Protein AF-A0A8J3G2K0-F1 (afdb_monomer)

Foldseek 3Di:
DDDDDDDDDDDDDDDDDPDPPPPVVVLPPDPCLVLLALLVLLVVLCVPDDDDQPDDLVRLLVSSLVSLVSSLVSSLVSDPDPVSNVLSNVLSVVLNVVLVVPPVLWDFDWDKDQDDPPPQPQPPDPPVVLLVQLVVQCVVCVVVVNVVSNVVSVVSVVVVVVSPDSPQPDPPDDDQDWDQDPVRTTIHTDTDITGNSVVSSVVSSVSSVVSSVVSVVVPPPDPPPDLVVPPLSVVLVVQLVVCVVVVNPPSNVVSCVPRVQVVCVVVQKDWAFDDPVCPVLEDEDADPDDDPPDDQKDFPFTFIAGNVGHTPHRTYMHGHDD

pLDDT: mean 70.5, std 18.11, range [30.59, 95.75]

Sequence (322 aa):
MLYQRPDRFDCSMPLDTCDPQPDILRVTTDPKLPALSLSQHFAREVGDLQLTDRDTPAQAVGAVRRVLDQTAARYARSTTDPALQRAGQWLVEIVKSGTGLIDRASHADIVWDEVAKAPGFKISLRPSLFYVGAGLLGTAGLLQGVGLAVWGAAALAGLHAVSTLNLSRLPFWPKPKTITDGTGRTRRASAVVRLDPAGLISQVTDALKTADHILLRLSAPTPETHWHDDTRLTALLQGLLEAGRADDSHYALELARRELPSLMAGAGLKQVDYSKTSADWFDRLPVPGNSDGKPDMQTAAPAIVTEDGRVIRRGTVWVRRS

Secondary structure (DSSP, 8-state):
---PPP-----------------GGGGGS-TTGGGS-HHHHHHHHHTT----TTS-HHHHHHHHHHHHHHHHHHHHHH---HHHHHHHHHHHHHHHHHHTT-TTSEEEEEEEEE---PPP------HHHHHHHHHHHHHHHHHHT-HHHHHHHHHHHHHHHHHTS-GGG-TTS-----EE-TTS-EEEEEEEEEE-HHHHHHHHHHHHHHHHHHHHHHHSPP----GGG-HHHHHHHHHHHHHHHTT-HHHHHHHHHHHHHHHHHHTTEEEE---SSSGGGEEEEE-SS--TTS-SEEEEE-EEEETTS-EEE-EEEEE---

Mean predicted aligned error: 21.03 Å

Solvent-accessible surface area (backbone atoms only — not comparable to full-atom values): 19234 Å² total; per-residue (Å²): 140,82,87,79,84,82,79,85,84,83,87,82,85,83,91,75,87,79,72,78,72,79,59,74,75,64,77,74,72,52,87,64,55,83,45,58,37,54,34,61,44,34,58,62,50,50,74,76,60,87,78,57,72,83,45,51,64,68,56,51,49,56,49,52,46,52,41,48,53,52,25,36,56,50,44,43,71,59,36,85,52,71,67,60,28,53,51,50,41,51,46,47,50,50,51,51,60,51,54,75,69,52,72,74,38,44,48,77,43,77,45,75,44,78,54,73,80,71,77,74,89,70,81,81,68,63,67,64,59,47,54,51,51,23,50,52,35,32,52,53,14,64,76,69,72,39,67,68,35,39,51,50,17,52,50,46,51,48,49,53,59,55,70,71,48,69,67,91,73,46,92,84,56,89,73,82,77,60,50,69,46,100,86,76,48,46,29,32,74,43,78,44,76,37,41,40,66,66,61,44,52,49,54,52,43,52,52,29,47,53,45,28,55,51,48,53,60,70,66,46,78,73,80,77,82,50,75,81,73,36,66,66,57,48,49,50,54,50,51,42,53,51,20,63,74,69,70,34,66,65,59,35,52,52,50,48,67,65,49,49,62,57,54,35,46,75,70,48,32,43,82,41,70,83,42,90,88,46,46,89,44,41,48,82,39,72,56,90,68,95,63,85,91,62,73,66,63,43,75,74,39,59,19,36,25,37,79,92,67,50,76,78,40,70,12,34,29,29,32,62,84,126

Radius of gyration: 43.19 Å; Cα contacts (8 Å, |Δi|>4): 318; chains: 1; bounding box: 79×103×108 Å

Structure (mmCIF, N/CA/C/O backbone):
data_AF-A0A8J3G2K0-F1
#
_entry.id   AF-A0A8J3G2K0-F1
#
loop_
_atom_site.group_PDB
_atom_site.id
_atom_site.type_symbol
_atom_site.label_atom_id
_atom_site.label_alt_id
_atom_site.label_comp_id
_atom_site.label_asym_id
_atom_site.label_entity_id
_atom_site.label_seq_id
_atom_site.pdbx_PDB_ins_code
_atom_site.Cartn_x
_atom_site.Cartn_y
_atom_site.Cartn_z
_atom_site.occupancy
_atom_site.B_iso_or_equiv
_atom_site.auth_seq_id
_atom_site.auth_comp_id
_atom_site.auth_asym_id
_atom_site.auth_atom_id
_atom_site.pdbx_PDB_model_num
ATOM 1 N N . MET A 1 1 ? 3.062 -52.440 -16.685 1.00 38.75 1 MET A N 1
ATOM 2 C CA . MET A 1 1 ? 3.495 -51.924 -15.370 1.00 38.75 1 MET A CA 1
ATOM 3 C C . MET A 1 1 ? 2.522 -50.831 -14.967 1.00 38.75 1 MET A C 1
ATOM 5 O O . MET A 1 1 ? 2.516 -49.775 -15.582 1.00 38.75 1 MET A O 1
ATOM 9 N N . LEU A 1 2 ? 1.618 -51.165 -14.048 1.00 34.16 2 LEU A N 1
ATOM 10 C CA . LEU A 1 2 ? 0.553 -50.310 -13.524 1.00 34.16 2 LEU A CA 1
ATOM 11 C C . LEU A 1 2 ? 1.062 -49.675 -12.227 1.00 34.16 2 LEU A C 1
ATOM 13 O O . LEU A 1 2 ? 1.491 -50.400 -11.334 1.00 34.16 2 LEU A O 1
ATOM 17 N N . TYR A 1 3 ? 1.048 -48.347 -12.138 1.00 30.59 3 TYR A N 1
ATOM 18 C CA . TYR A 1 3 ? 1.451 -47.627 -10.932 1.00 30.59 3 TYR A CA 1
ATOM 19 C C . TYR A 1 3 ? 0.243 -47.519 -9.988 1.00 30.59 3 TYR A C 1
ATOM 21 O O . TYR A 1 3 ? -0.736 -46.836 -10.291 1.00 30.59 3 TYR A O 1
ATOM 29 N N . GLN A 1 4 ? 0.292 -48.271 -8.887 1.00 34.38 4 GLN A N 1
ATOM 30 C CA . GLN A 1 4 ? -0.701 -48.293 -7.810 1.00 34.38 4 GLN A CA 1
ATOM 31 C C . GLN A 1 4 ? -0.644 -47.002 -6.977 1.00 34.38 4 GLN A C 1
ATOM 33 O O . GLN A 1 4 ? 0.432 -46.531 -6.614 1.00 34.38 4 GLN A O 1
ATOM 38 N N . ARG A 1 5 ? -1.823 -46.456 -6.646 1.00 38.00 5 ARG A N 1
ATOM 39 C CA . ARG A 1 5 ? -2.017 -45.475 -5.563 1.00 38.00 5 ARG A CA 1
ATOM 40 C C . ARG A 1 5 ? -1.787 -46.145 -4.203 1.00 38.00 5 ARG A C 1
ATOM 42 O O . ARG A 1 5 ? -2.331 -47.233 -4.023 1.00 38.00 5 ARG A O 1
ATOM 49 N N . PRO A 1 6 ? -1.162 -45.467 -3.228 1.00 41.88 6 PRO A N 1
ATOM 50 C CA . PRO A 1 6 ? -1.363 -45.775 -1.822 1.00 41.88 6 PRO A CA 1
ATOM 51 C C . PRO A 1 6 ? -2.437 -44.851 -1.209 1.00 41.88 6 PRO A C 1
ATOM 53 O O . PRO A 1 6 ? -2.344 -43.626 -1.287 1.00 41.88 6 PRO A O 1
ATOM 56 N N . ASP A 1 7 ? -3.509 -45.486 -0.727 1.00 35.47 7 ASP A N 1
ATOM 57 C CA . ASP A 1 7 ? -4.157 -45.353 0.594 1.00 35.47 7 ASP A CA 1
ATOM 58 C C . ASP A 1 7 ? -4.314 -43.934 1.181 1.00 35.47 7 ASP A C 1
ATOM 60 O O . ASP A 1 7 ? -3.351 -43.268 1.542 1.00 35.47 7 ASP A O 1
ATOM 64 N N . ARG A 1 8 ? -5.519 -43.339 1.192 1.00 36.69 8 ARG A N 1
ATOM 65 C CA . ARG A 1 8 ? -6.578 -43.498 2.222 1.00 36.69 8 ARG A CA 1
ATOM 66 C C . ARG A 1 8 ? -6.026 -43.547 3.655 1.00 36.69 8 ARG A C 1
ATOM 68 O O . ARG A 1 8 ? -5.772 -44.615 4.194 1.00 36.69 8 ARG A O 1
ATOM 75 N N . PHE A 1 9 ? -5.926 -42.373 4.276 1.00 35.69 9 PHE A N 1
ATOM 76 C CA . PHE A 1 9 ? -5.902 -42.246 5.730 1.00 35.69 9 PHE A CA 1
ATOM 77 C C . PHE A 1 9 ? -7.330 -42.405 6.270 1.00 35.69 9 PHE A C 1
ATOM 79 O O . PHE A 1 9 ? -8.223 -41.635 5.914 1.00 35.69 9 PHE A O 1
ATOM 86 N N . ASP A 1 10 ? -7.522 -43.433 7.094 1.00 34.47 10 ASP A N 1
ATOM 87 C CA . ASP A 1 10 ? -8.690 -43.634 7.950 1.00 34.47 10 ASP A CA 1
ATOM 88 C C . ASP A 1 10 ? -8.676 -42.603 9.089 1.00 34.47 10 ASP A C 1
ATOM 90 O O . ASP A 1 10 ? -7.710 -42.516 9.848 1.00 34.47 10 ASP A O 1
ATOM 94 N N . CYS A 1 11 ? -9.763 -41.844 9.238 1.00 31.86 11 CYS A N 1
ATOM 95 C CA . CYS A 1 11 ? -10.031 -41.032 10.424 1.00 31.86 11 CYS A CA 1
ATOM 96 C C . CYS A 1 11 ? -11.110 -41.724 11.261 1.00 31.86 11 CYS A C 1
ATOM 98 O O . CYS A 1 11 ? -12.296 -41.654 10.939 1.00 31.86 11 CYS A O 1
ATOM 100 N N . SER A 1 12 ? -10.706 -42.372 12.353 1.00 33.47 12 SER A N 1
ATOM 101 C CA . SER A 1 12 ? -11.607 -42.989 13.328 1.00 33.47 12 SER A CA 1
ATOM 102 C C . SER A 1 12 ? -11.484 -42.324 14.711 1.00 33.47 12 SER A C 1
ATOM 104 O O . SER A 1 12 ? -10.608 -42.697 15.481 1.00 33.47 12 SER A O 1
ATOM 106 N N . MET A 1 13 ? -12.441 -41.423 15.007 1.00 36.56 13 MET A N 1
ATOM 107 C CA . MET A 1 13 ? -12.958 -40.989 16.334 1.00 36.56 13 MET A CA 1
ATOM 108 C C . MET A 1 13 ? -12.050 -40.168 17.299 1.00 36.56 13 MET A C 1
ATOM 110 O O . MET A 1 13 ? -10.835 -40.196 17.169 1.00 36.56 13 MET A O 1
ATOM 114 N N . PRO A 1 14 ? -12.625 -39.389 18.253 1.00 50.38 14 PRO A N 1
ATOM 115 C CA . PRO A 1 14 ? -13.179 -38.046 18.028 1.00 50.38 14 PRO A CA 1
ATOM 116 C C . PRO A 1 14 ? -12.546 -36.989 18.971 1.00 50.38 14 PRO A C 1
ATOM 118 O O . PRO A 1 14 ? -11.886 -37.338 19.940 1.00 50.38 14 PRO A O 1
ATOM 121 N N . LEU A 1 15 ? -12.831 -35.703 18.736 1.00 40.47 15 LEU A N 1
ATOM 122 C CA . LEU A 1 15 ? -12.354 -34.547 19.521 1.00 40.47 15 LEU A CA 1
ATOM 123 C C . LEU A 1 15 ? -10.869 -34.222 19.324 1.00 40.47 15 LEU A C 1
ATOM 125 O O . LEU A 1 15 ? -10.066 -34.362 20.230 1.00 40.47 15 LEU A O 1
ATOM 129 N N . ASP A 1 16 ? -10.538 -33.716 18.143 1.00 33.62 16 ASP A N 1
ATOM 130 C CA . ASP A 1 16 ? -9.725 -32.508 18.060 1.00 33.62 16 ASP A CA 1
ATOM 131 C C . ASP A 1 16 ? -10.026 -31.817 16.732 1.00 33.62 16 ASP A C 1
ATOM 133 O O . ASP A 1 16 ? -10.129 -32.431 15.668 1.00 33.62 16 ASP A O 1
ATOM 137 N N . THR A 1 17 ? -10.287 -30.525 16.845 1.00 38.03 17 THR A N 1
ATOM 138 C CA . THR A 1 17 ? -10.618 -29.578 15.788 1.00 38.03 17 THR A CA 1
ATOM 139 C C . THR A 1 17 ? -9.628 -29.671 14.629 1.00 38.03 17 THR A C 1
ATOM 141 O O . THR A 1 17 ? -8.514 -29.155 14.702 1.00 38.03 17 THR A O 1
ATOM 144 N N . CYS A 1 18 ? -10.054 -30.289 13.524 1.00 32.44 18 CYS A N 1
ATOM 145 C CA . CYS A 1 18 ? -9.500 -29.990 12.212 1.00 32.44 18 CYS A CA 1
ATOM 146 C C . CYS A 1 18 ? -9.851 -28.536 11.893 1.00 32.44 18 CYS A C 1
ATOM 148 O O . CYS A 1 18 ? -10.952 -28.237 11.432 1.00 32.44 18 CYS A O 1
ATOM 150 N N . ASP A 1 19 ? -8.919 -27.643 12.194 1.00 37.69 19 ASP A N 1
ATOM 151 C CA . ASP A 1 19 ? -8.928 -26.267 11.723 1.00 37.69 19 ASP A CA 1
ATOM 152 C C . ASP A 1 19 ? -9.099 -26.288 10.192 1.00 37.69 19 ASP A C 1
ATOM 154 O O . ASP A 1 19 ? -8.324 -26.969 9.503 1.00 37.69 19 ASP A O 1
ATOM 158 N N . PRO A 1 20 ? -10.113 -25.623 9.612 1.00 39.53 20 PRO A N 1
ATOM 159 C CA . PRO A 1 20 ? -10.213 -25.543 8.171 1.00 39.53 20 PRO A CA 1
ATOM 160 C C . PRO A 1 20 ? -9.090 -24.625 7.695 1.00 39.53 20 PRO A C 1
ATOM 162 O O . PRO A 1 20 ? -9.188 -23.402 7.769 1.00 39.53 20 PRO A O 1
ATOM 165 N N . GLN A 1 21 ? -8.019 -25.220 7.168 1.00 37.41 21 GLN A N 1
ATOM 166 C CA . GLN A 1 21 ? -7.120 -24.512 6.265 1.00 37.41 21 GLN A CA 1
ATOM 167 C C . GLN A 1 21 ? -8.015 -23.803 5.233 1.00 37.41 21 GLN A C 1
ATOM 169 O O . GLN A 1 21 ? -8.809 -24.489 4.579 1.00 37.41 21 GLN A O 1
ATOM 174 N N . PRO A 1 22 ? -7.975 -22.462 5.108 1.00 39.50 22 PRO A N 1
ATOM 175 C CA . PRO A 1 22 ? -8.805 -21.782 4.134 1.00 39.50 22 PRO A CA 1
ATOM 176 C C . PRO A 1 22 ? -8.385 -22.290 2.761 1.00 39.50 22 PRO A C 1
ATOM 178 O O . PRO A 1 22 ? -7.264 -22.076 2.303 1.00 39.50 22 PRO A O 1
ATOM 181 N N . ASP A 1 23 ? -9.294 -23.043 2.159 1.00 38.72 23 ASP A N 1
ATOM 182 C CA . ASP A 1 23 ? -9.137 -23.719 0.888 1.00 38.72 23 ASP A CA 1
ATOM 183 C C . ASP A 1 23 ? -8.915 -22.646 -0.193 1.00 38.72 23 ASP A C 1
ATOM 185 O O . ASP A 1 23 ? -9.860 -22.021 -0.682 1.00 38.72 23 ASP A O 1
ATOM 189 N N . ILE A 1 24 ? -7.647 -22.372 -0.527 1.00 42.69 24 ILE A N 1
ATOM 190 C CA . ILE A 1 24 ? -7.214 -21.323 -1.477 1.00 42.69 24 ILE A CA 1
ATOM 191 C C . ILE A 1 24 ? -7.901 -21.502 -2.846 1.00 42.69 24 ILE A C 1
ATOM 193 O O . ILE A 1 24 ? -8.060 -20.549 -3.607 1.00 42.69 24 ILE A O 1
ATOM 197 N N . LEU A 1 25 ? -8.386 -22.710 -3.142 1.00 39.88 25 LEU A N 1
ATOM 198 C CA . LEU A 1 25 ? -9.114 -23.034 -4.363 1.00 39.88 25 LEU A CA 1
ATOM 199 C C . LEU A 1 25 ? -10.552 -22.487 -4.394 1.00 39.88 25 LEU A C 1
ATOM 201 O O . LEU A 1 25 ? -11.062 -22.229 -5.482 1.00 39.88 25 LEU A O 1
ATOM 205 N N . ARG A 1 26 ? -11.200 -22.224 -3.249 1.00 37.31 26 ARG A N 1
ATOM 206 C CA . ARG A 1 26 ? -12.555 -21.628 -3.212 1.00 37.31 26 ARG A CA 1
ATOM 207 C C . ARG A 1 26 ? -12.575 -20.108 -3.389 1.00 37.31 26 ARG A C 1
ATOM 209 O O . ARG A 1 26 ? -13.621 -19.551 -3.710 1.00 37.31 26 ARG A O 1
ATOM 216 N N . VAL A 1 27 ? -11.417 -19.452 -3.313 1.00 43.00 27 VAL A N 1
ATOM 217 C CA . VAL A 1 27 ? -11.230 -18.026 -3.646 1.00 43.00 27 VAL A CA 1
ATOM 218 C C . VAL A 1 27 ? -11.083 -17.824 -5.163 1.00 43.00 27 VAL A C 1
ATOM 220 O O . VAL A 1 27 ? -10.535 -16.830 -5.603 1.00 43.00 27 VAL A O 1
ATOM 223 N N . THR A 1 28 ? -11.530 -18.761 -6.005 1.00 39.28 28 THR A N 1
ATOM 224 C CA . THR A 1 28 ? -11.517 -18.595 -7.475 1.00 39.28 28 THR A CA 1
ATOM 225 C C . THR A 1 28 ? -12.913 -18.502 -8.095 1.00 39.28 28 THR A C 1
ATOM 227 O O . THR A 1 28 ? -13.034 -18.183 -9.275 1.00 39.28 28 THR A O 1
ATOM 230 N N . THR A 1 29 ? -13.975 -18.713 -7.308 1.00 41.94 29 THR A N 1
ATOM 231 C CA . THR A 1 29 ? -15.367 -18.750 -7.794 1.00 41.94 29 THR A CA 1
ATOM 232 C C . THR A 1 29 ? -16.251 -17.602 -7.304 1.00 41.94 29 THR A C 1
ATOM 234 O O . THR A 1 29 ? -17.421 -17.555 -7.674 1.00 41.94 29 THR A O 1
ATOM 237 N N . ASP A 1 30 ? -15.735 -16.669 -6.497 1.00 44.53 30 ASP A N 1
ATOM 238 C CA . ASP A 1 30 ? -16.479 -15.448 -6.160 1.00 44.53 30 ASP A CA 1
ATOM 239 C C . ASP A 1 30 ? -16.539 -14.517 -7.395 1.00 44.53 30 ASP A C 1
ATOM 241 O O . ASP A 1 30 ? -15.496 -14.070 -7.887 1.00 44.53 30 ASP A O 1
ATOM 245 N N . PRO A 1 31 ? -17.732 -14.184 -7.923 1.00 45.25 31 PRO A N 1
ATOM 246 C CA . PRO A 1 31 ? -17.882 -13.275 -9.062 1.00 45.25 31 PRO A CA 1
ATOM 247 C C . PRO A 1 31 ? -17.297 -11.868 -8.827 1.00 45.25 31 PRO A C 1
ATOM 249 O O . PRO A 1 31 ? -17.163 -11.107 -9.786 1.00 45.25 31 PRO A O 1
ATOM 252 N N . LYS A 1 32 ? -16.913 -11.514 -7.591 1.00 49.91 32 LYS A N 1
ATOM 253 C CA . LYS A 1 32 ? -16.218 -10.257 -7.255 1.00 49.91 32 LYS A CA 1
ATOM 254 C C . LYS A 1 32 ? -14.701 -10.285 -7.485 1.00 49.91 32 LYS A C 1
ATOM 256 O O . LYS A 1 32 ? -14.096 -9.227 -7.627 1.00 49.91 32 LYS A O 1
ATOM 261 N N . LEU A 1 33 ? -14.076 -11.459 -7.575 1.00 47.66 33 LEU A N 1
ATOM 262 C CA . LEU A 1 33 ? -12.628 -11.607 -7.794 1.00 47.66 33 LEU A CA 1
ATOM 263 C C . LEU A 1 33 ? -12.101 -11.007 -9.108 1.00 47.66 33 LEU A C 1
ATOM 265 O O . LEU A 1 33 ? -11.073 -10.330 -9.063 1.00 47.66 33 LEU A O 1
ATOM 269 N N . PRO A 1 34 ? -12.759 -11.174 -10.275 1.00 49.94 34 PRO A N 1
ATOM 270 C CA . PRO A 1 34 ? -12.294 -10.533 -11.506 1.00 49.94 34 PRO A CA 1
ATOM 271 C C . PRO A 1 34 ? -12.401 -8.999 -11.475 1.00 49.94 34 PRO A C 1
ATOM 273 O O . PRO A 1 34 ? -11.781 -8.339 -12.304 1.00 49.94 34 PRO A O 1
ATOM 276 N N . ALA A 1 35 ? -13.147 -8.412 -10.527 1.00 55.03 35 ALA A N 1
ATOM 277 C CA . ALA A 1 35 ? -13.191 -6.961 -10.334 1.00 55.03 35 ALA A CA 1
ATOM 278 C C . ALA A 1 35 ? -11.984 -6.418 -9.541 1.00 55.03 35 ALA A C 1
ATOM 280 O O . ALA A 1 35 ? -11.754 -5.211 -9.552 1.00 55.03 35 ALA A O 1
ATOM 281 N N . LEU A 1 36 ? -11.211 -7.295 -8.887 1.00 65.44 36 LEU A N 1
ATOM 282 C CA . LEU A 1 36 ? -10.152 -6.935 -7.937 1.00 65.44 36 LEU A CA 1
ATOM 283 C C . LEU A 1 36 ? -8.725 -7.120 -8.481 1.00 65.44 36 LEU A C 1
ATOM 285 O O . LEU A 1 36 ? -7.769 -6.902 -7.742 1.00 65.44 36 LEU A O 1
ATOM 289 N N . SER A 1 37 ? -8.550 -7.510 -9.748 1.00 84.69 37 SER A N 1
ATOM 290 C CA . SER A 1 37 ? -7.221 -7.804 -10.300 1.00 84.69 37 SER A CA 1
ATOM 291 C C . SER A 1 37 ? -6.654 -6.655 -11.139 1.00 84.69 37 SER A C 1
ATOM 293 O O . SER A 1 37 ? -7.057 -6.419 -12.283 1.00 84.69 37 SER A O 1
ATOM 295 N N . LEU A 1 38 ? -5.646 -5.976 -10.593 1.00 88.94 38 LEU A N 1
ATOM 296 C CA . LEU A 1 38 ? -4.804 -5.014 -11.298 1.00 88.94 38 LEU A CA 1
ATOM 297 C C . LEU A 1 38 ? -4.039 -5.674 -12.446 1.00 88.94 38 LEU A C 1
ATOM 299 O O . LEU A 1 38 ? -3.939 -5.083 -13.520 1.00 88.94 38 LEU A O 1
ATOM 303 N N . SER A 1 39 ? -3.528 -6.897 -12.258 1.00 90.31 39 SER A N 1
ATOM 304 C CA . SER A 1 39 ? -2.764 -7.588 -13.306 1.00 90.31 39 SER A CA 1
ATOM 305 C C . SER A 1 39 ? -3.620 -7.928 -14.532 1.00 90.31 39 SER A C 1
ATOM 307 O O . SER A 1 39 ? -3.158 -7.774 -15.663 1.00 90.31 39 SER A O 1
ATOM 309 N N . GLN A 1 40 ? -4.891 -8.297 -14.340 1.00 89.12 40 GLN A N 1
ATOM 310 C CA . GLN A 1 40 ? -5.833 -8.501 -15.445 1.00 89.12 40 GLN A CA 1
ATOM 311 C C . GLN A 1 40 ? -6.192 -7.191 -16.151 1.00 89.12 40 GLN A C 1
ATOM 313 O O . GLN A 1 40 ? -6.275 -7.162 -17.380 1.00 89.12 40 GLN A O 1
ATOM 318 N N . HIS A 1 41 ? -6.399 -6.103 -15.402 1.00 89.19 41 HIS A N 1
ATOM 319 C CA . HIS A 1 41 ? -6.632 -4.790 -16.003 1.00 89.19 41 HIS A CA 1
ATOM 320 C C . HIS A 1 41 ? -5.424 -4.320 -16.817 1.00 89.19 41 HIS A C 1
ATOM 322 O O . HIS A 1 41 ? -5.612 -3.857 -17.940 1.00 89.19 41 HIS A O 1
ATOM 328 N N . PHE A 1 42 ? -4.210 -4.523 -16.305 1.00 91.25 42 PHE A N 1
ATOM 329 C CA . PHE A 1 42 ? -2.972 -4.212 -17.012 1.00 91.25 42 PHE A CA 1
ATOM 330 C C . PHE A 1 42 ? -2.808 -5.057 -18.271 1.00 91.25 42 PHE A C 1
ATOM 332 O O . PHE A 1 42 ? -2.566 -4.503 -19.335 1.00 91.25 42 PHE A O 1
ATOM 339 N N . ALA A 1 43 ? -3.031 -6.373 -18.199 1.00 88.62 43 ALA A N 1
ATOM 340 C CA . ALA A 1 43 ? -2.936 -7.260 -19.359 1.00 88.62 43 ALA A CA 1
ATOM 341 C C . ALA A 1 43 ? -3.862 -6.837 -20.514 1.00 88.62 43 ALA A C 1
ATOM 343 O O . ALA A 1 43 ? -3.501 -6.991 -21.679 1.00 88.62 43 ALA A O 1
ATOM 344 N N . ARG A 1 44 ? -5.036 -6.266 -20.203 1.00 86.88 44 ARG A N 1
ATOM 345 C CA . ARG A 1 44 ? -5.947 -5.713 -21.218 1.00 86.88 44 ARG A CA 1
ATOM 346 C C . ARG A 1 44 ? -5.406 -4.438 -21.864 1.00 86.88 44 ARG A C 1
ATOM 348 O O . ARG A 1 44 ? -5.554 -4.289 -23.067 1.00 86.88 44 ARG A O 1
ATOM 355 N N . GLU A 1 45 ? -4.790 -3.547 -21.090 1.00 86.62 45 GLU A N 1
ATOM 356 C CA . GLU A 1 45 ? -4.232 -2.284 -21.608 1.00 86.62 45 GLU A CA 1
ATOM 357 C C . GLU A 1 45 ? -2.880 -2.487 -22.320 1.00 86.62 45 GLU A C 1
ATOM 359 O O . GLU A 1 45 ? -2.529 -1.740 -23.228 1.00 86.62 45 GLU A O 1
ATOM 364 N N . VAL A 1 46 ? -2.117 -3.517 -21.942 1.00 86.00 46 VAL A N 1
ATOM 365 C CA . VAL A 1 46 ? -0.844 -3.875 -22.591 1.00 86.00 46 VAL A CA 1
ATOM 366 C C . VAL A 1 46 ? -1.049 -4.350 -24.028 1.00 86.00 46 VAL A C 1
ATOM 368 O O . VAL A 1 46 ? -0.149 -4.180 -24.843 1.00 86.00 46 VAL A O 1
ATOM 371 N N . GLY A 1 47 ? -2.218 -4.904 -24.366 1.00 77.62 47 GLY A N 1
ATOM 372 C CA . GLY A 1 47 ? -2.528 -5.330 -25.736 1.00 77.62 47 GLY A CA 1
ATOM 373 C C . GLY A 1 47 ? -2.404 -4.204 -26.772 1.00 77.62 47 GLY A C 1
ATOM 374 O O . GLY A 1 47 ? -2.051 -4.470 -27.918 1.00 77.62 47 GLY A O 1
ATOM 375 N N . ASP A 1 48 ? -2.605 -2.954 -26.347 1.00 76.12 48 ASP A N 1
ATOM 376 C CA . ASP A 1 48 ? -2.506 -1.763 -27.198 1.00 76.12 48 ASP A CA 1
ATOM 377 C C . ASP A 1 48 ? -1.097 -1.134 -27.191 1.00 76.12 48 ASP A C 1
ATOM 379 O O . ASP A 1 48 ? -0.821 -0.164 -27.905 1.00 76.12 48 ASP A O 1
ATOM 383 N N . LEU A 1 49 ? -0.177 -1.674 -26.386 1.00 83.00 49 LEU A N 1
ATOM 384 C CA . LEU A 1 49 ? 1.168 -1.145 -26.211 1.00 83.00 49 LEU A CA 1
ATOM 385 C C . LEU A 1 49 ? 2.094 -1.633 -27.335 1.00 83.00 49 LEU A C 1
ATOM 387 O O . LEU A 1 49 ? 2.587 -2.758 -27.325 1.00 83.00 49 LEU A O 1
ATOM 391 N N . GLN A 1 50 ? 2.388 -0.753 -28.290 1.00 79.50 50 GLN A N 1
ATOM 392 C CA . GLN A 1 50 ? 3.374 -1.017 -29.340 1.00 79.50 50 GLN A CA 1
ATOM 393 C C . GLN A 1 50 ? 4.765 -0.577 -28.875 1.00 79.50 50 GLN A C 1
ATOM 395 O O . GLN A 1 50 ? 5.142 0.580 -29.047 1.00 79.50 50 GLN A O 1
ATOM 400 N N . LEU A 1 51 ? 5.511 -1.498 -28.263 1.00 80.19 51 LEU A N 1
ATOM 401 C CA . LEU A 1 51 ? 6.942 -1.327 -28.003 1.00 80.19 51 LEU A CA 1
ATOM 402 C C . LEU A 1 51 ? 7.757 -2.139 -29.001 1.00 80.19 51 LEU A C 1
ATOM 404 O O . LEU A 1 51 ? 7.422 -3.278 -29.324 1.00 80.19 51 LEU A O 1
ATOM 408 N N . THR A 1 52 ? 8.847 -1.548 -29.463 1.00 76.00 52 THR A N 1
ATOM 409 C CA . THR A 1 52 ? 9.796 -2.158 -30.390 1.00 76.00 52 THR A CA 1
ATOM 410 C C . THR A 1 52 ? 11.201 -2.129 -29.800 1.00 76.00 52 THR A C 1
ATOM 412 O O . THR A 1 52 ? 11.536 -1.253 -29.006 1.00 76.00 52 THR A O 1
ATOM 415 N N . ASP A 1 53 ? 12.079 -3.021 -30.257 1.00 69.81 53 ASP A N 1
ATOM 416 C CA . ASP A 1 53 ? 13.488 -3.073 -29.817 1.00 69.81 53 ASP A CA 1
ATOM 417 C C . ASP A 1 53 ? 14.302 -1.820 -30.207 1.00 69.81 53 ASP A C 1
ATOM 419 O O . ASP A 1 53 ? 15.473 -1.682 -29.850 1.00 69.81 53 ASP A O 1
ATOM 423 N N . ARG A 1 54 ? 13.698 -0.914 -30.987 1.00 73.75 54 ARG A N 1
ATOM 424 C CA . ARG A 1 54 ? 14.273 0.373 -31.399 1.00 73.75 54 ARG A CA 1
ATOM 425 C C . ARG A 1 54 ? 13.915 1.513 -30.451 1.00 73.75 54 ARG A C 1
ATOM 427 O O . ARG A 1 54 ? 14.525 2.577 -30.555 1.00 73.75 54 ARG A O 1
ATOM 434 N N . ASP A 1 55 ? 12.940 1.313 -29.569 1.00 76.81 55 ASP A N 1
ATOM 435 C CA . ASP A 1 55 ? 12.561 2.316 -28.587 1.00 76.81 55 ASP A CA 1
ATOM 436 C C . ASP A 1 55 ? 13.657 2.466 -27.535 1.00 76.81 55 ASP A C 1
ATOM 438 O O . ASP A 1 55 ? 14.291 1.505 -27.093 1.00 76.81 55 ASP A O 1
ATOM 442 N N . THR A 1 56 ? 13.890 3.704 -27.113 1.00 77.44 56 THR A N 1
ATOM 443 C CA . THR A 1 56 ? 14.810 3.949 -26.004 1.00 77.44 56 THR A CA 1
ATOM 444 C C . THR A 1 56 ? 14.204 3.423 -24.697 1.00 77.44 56 THR A C 1
ATOM 446 O O . THR A 1 56 ? 12.982 3.479 -24.516 1.00 77.44 56 THR A O 1
ATOM 449 N N . PRO A 1 57 ? 15.024 2.999 -23.719 1.00 75.50 57 PRO A N 1
ATOM 450 C CA . PRO A 1 57 ? 14.525 2.580 -22.408 1.00 75.50 57 PRO A CA 1
ATOM 451 C C . PRO A 1 57 ? 13.615 3.616 -21.735 1.00 75.50 57 PRO A C 1
ATOM 453 O O . PRO A 1 57 ? 12.590 3.266 -21.155 1.00 75.50 57 PRO A O 1
ATOM 456 N N . ALA A 1 58 ? 13.923 4.908 -21.885 1.00 78.19 58 ALA A N 1
ATOM 457 C CA . ALA A 1 58 ? 13.094 5.989 -21.358 1.00 78.19 58 ALA A CA 1
ATOM 458 C C . ALA A 1 58 ? 11.704 6.057 -22.020 1.00 78.19 58 ALA A C 1
ATOM 460 O O . ALA A 1 58 ? 10.705 6.283 -21.333 1.00 78.19 58 ALA A O 1
ATOM 461 N N . GLN A 1 59 ? 11.619 5.836 -23.338 1.00 83.88 59 GLN A N 1
ATOM 462 C CA . GLN A 1 59 ? 10.343 5.779 -24.058 1.00 83.88 59 GLN A CA 1
ATOM 463 C C . GLN A 1 59 ? 9.517 4.570 -23.621 1.00 83.88 59 GLN A C 1
ATOM 465 O O . GLN A 1 59 ? 8.323 4.724 -23.360 1.00 83.88 59 GLN A O 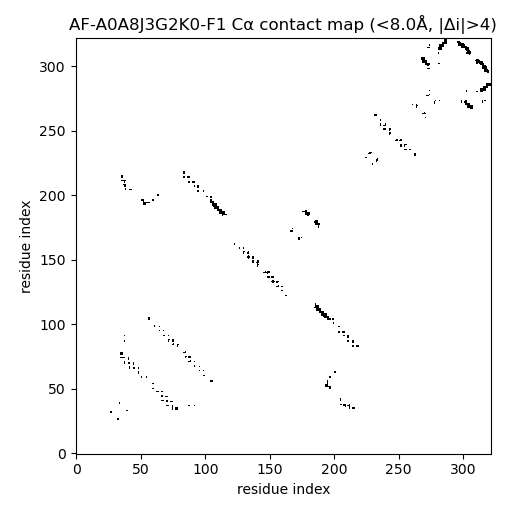1
ATOM 470 N N . ALA A 1 60 ? 10.153 3.407 -23.468 1.00 83.31 60 ALA A N 1
ATOM 471 C CA . ALA A 1 60 ? 9.486 2.185 -23.040 1.00 83.31 60 ALA A CA 1
ATOM 472 C C . ALA A 1 60 ? 8.926 2.291 -21.621 1.00 83.31 60 ALA A C 1
ATOM 474 O O . ALA A 1 60 ? 7.735 2.063 -21.406 1.00 83.31 60 ALA A O 1
ATOM 475 N N . VAL A 1 61 ? 9.740 2.750 -20.666 1.00 83.38 61 VAL A N 1
ATOM 476 C CA . VAL A 1 61 ? 9.287 3.016 -19.292 1.00 83.38 61 VAL A CA 1
ATOM 477 C C . VAL A 1 61 ? 8.181 4.072 -19.288 1.00 83.38 61 VAL A C 1
ATOM 479 O O . VAL A 1 61 ? 7.157 3.894 -18.632 1.00 83.38 61 VAL A O 1
ATOM 482 N N . GLY A 1 62 ? 8.329 5.155 -20.056 1.00 85.12 62 GLY A N 1
ATOM 483 C CA . GLY A 1 62 ? 7.305 6.194 -20.168 1.00 85.12 62 GLY A CA 1
ATOM 484 C C . GLY A 1 62 ? 5.980 5.700 -20.762 1.00 85.12 62 GLY A C 1
ATOM 485 O O . GLY A 1 62 ? 4.922 6.223 -20.410 1.00 85.12 62 GLY A O 1
ATOM 486 N N . ALA A 1 63 ? 6.011 4.710 -21.656 1.00 88.19 63 ALA A N 1
ATOM 487 C CA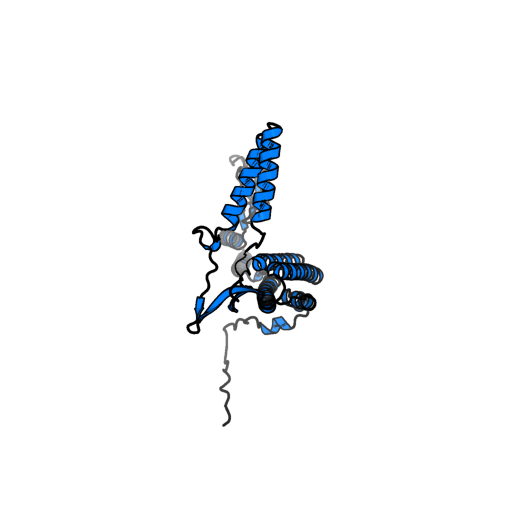 . ALA A 1 63 ? 4.817 4.086 -22.216 1.00 88.19 63 ALA A CA 1
ATOM 488 C C . ALA A 1 63 ? 4.158 3.136 -21.203 1.00 88.19 63 ALA A C 1
ATOM 490 O O . ALA A 1 63 ? 2.964 3.261 -20.942 1.00 88.19 63 ALA A O 1
ATOM 491 N N . VAL A 1 64 ? 4.940 2.281 -20.538 1.00 89.25 64 VAL A N 1
ATOM 492 C CA . VAL A 1 64 ? 4.449 1.381 -19.480 1.00 89.25 64 VAL A CA 1
ATOM 493 C C . VAL A 1 64 ? 3.825 2.158 -18.318 1.00 89.25 64 VAL A C 1
ATOM 495 O O . VAL A 1 64 ? 2.767 1.779 -17.823 1.00 89.25 64 VAL A O 1
ATOM 498 N N . ARG A 1 65 ? 4.410 3.292 -17.915 1.00 90.00 65 ARG A N 1
ATOM 499 C CA . ARG A 1 65 ? 3.832 4.166 -16.879 1.00 90.00 65 ARG A CA 1
ATOM 500 C C . ARG A 1 65 ? 2.452 4.703 -17.260 1.00 90.00 65 ARG A C 1
ATOM 502 O O . ARG A 1 65 ? 1.563 4.714 -16.420 1.00 90.00 65 ARG A O 1
ATOM 509 N N . ARG A 1 66 ? 2.252 5.082 -18.526 1.00 91.25 66 ARG A N 1
ATOM 510 C CA . ARG A 1 66 ? 0.937 5.517 -19.029 1.00 91.25 66 ARG A CA 1
ATOM 511 C C . ARG A 1 66 ? -0.094 4.387 -18.976 1.00 91.25 66 ARG A C 1
ATOM 513 O O . ARG A 1 66 ? -1.234 4.628 -18.594 1.00 91.25 66 ARG A O 1
ATOM 520 N N . VAL A 1 67 ? 0.312 3.163 -19.310 1.00 93.12 67 VAL A N 1
ATOM 521 C CA . VAL A 1 67 ? -0.545 1.967 -19.205 1.00 93.12 67 VAL A CA 1
ATOM 522 C C . VAL A 1 67 ? -0.901 1.666 -17.745 1.00 93.12 67 VAL A C 1
ATOM 524 O O . VAL A 1 67 ? -2.049 1.342 -17.441 1.00 93.12 67 VAL A O 1
ATOM 527 N N . LEU A 1 68 ? 0.048 1.819 -16.817 1.00 91.81 68 LEU A N 1
ATOM 528 C CA . LEU A 1 68 ? -0.208 1.692 -15.379 1.00 91.81 68 LEU A CA 1
ATOM 529 C C . LEU A 1 68 ? -1.219 2.741 -14.886 1.00 91.81 68 LEU A C 1
ATOM 531 O O . LEU A 1 68 ? -2.154 2.389 -14.171 1.00 91.81 68 LEU A O 1
ATOM 535 N N . ASP A 1 69 ? -1.112 3.995 -15.331 1.00 92.75 69 ASP A N 1
ATOM 536 C CA . ASP A 1 69 ? -2.081 5.045 -14.983 1.00 92.75 69 ASP A CA 1
ATOM 537 C C . ASP A 1 69 ? -3.500 4.706 -15.480 1.00 92.75 69 ASP A C 1
ATOM 539 O O . ASP A 1 69 ? -4.487 4.846 -14.749 1.00 92.75 69 ASP A O 1
ATOM 543 N N . GLN A 1 70 ? -3.615 4.191 -16.709 1.00 93.00 70 GLN A N 1
ATOM 544 C CA . GLN A 1 70 ? -4.887 3.714 -17.268 1.00 93.00 70 GLN A CA 1
ATOM 545 C C . GLN A 1 70 ? -5.440 2.514 -16.488 1.00 93.00 70 GLN A C 1
ATOM 547 O O . GLN A 1 70 ? -6.636 2.472 -16.181 1.00 93.00 70 GLN A O 1
ATOM 552 N N . THR A 1 71 ? -4.561 1.590 -16.092 1.00 92.31 71 THR A N 1
ATOM 553 C CA . THR A 1 71 ? -4.888 0.428 -15.256 1.00 92.31 71 THR A CA 1
ATOM 554 C C . THR A 1 71 ? -5.480 0.870 -13.920 1.00 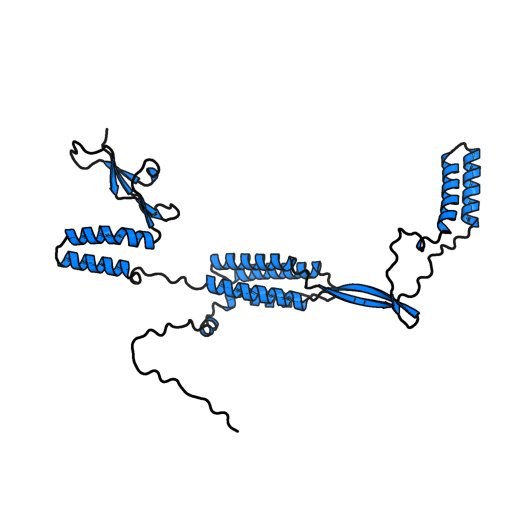92.31 71 THR A C 1
ATOM 556 O O . THR A 1 71 ? -6.560 0.404 -13.554 1.00 92.31 71 THR A O 1
ATOM 559 N N . ALA A 1 72 ? -4.841 1.819 -13.225 1.00 90.38 72 ALA A N 1
ATOM 560 C CA . ALA A 1 72 ? -5.343 2.369 -11.965 1.00 90.38 72 ALA A CA 1
ATOM 561 C C . ALA A 1 72 ? -6.715 3.039 -12.134 1.00 90.38 72 ALA A C 1
ATOM 563 O O . ALA A 1 72 ? -7.628 2.806 -11.338 1.00 90.38 72 ALA A O 1
ATOM 564 N N . ALA A 1 73 ? -6.897 3.830 -13.196 1.00 91.19 73 ALA A N 1
ATOM 565 C CA . ALA A 1 73 ? -8.171 4.487 -13.485 1.00 91.19 73 ALA A CA 1
ATOM 566 C C . ALA A 1 73 ? -9.288 3.489 -13.831 1.00 91.19 73 ALA A C 1
ATOM 568 O O . ALA A 1 73 ? -10.456 3.706 -13.499 1.00 91.19 73 ALA A O 1
ATOM 569 N N . ARG A 1 74 ? -8.971 2.394 -14.531 1.00 90.06 74 ARG A N 1
ATOM 570 C CA . ARG A 1 74 ? -9.941 1.337 -14.843 1.00 90.06 74 ARG A CA 1
ATOM 571 C C . ARG A 1 74 ? -10.303 0.531 -13.595 1.00 90.06 74 ARG A C 1
ATOM 573 O O . ARG A 1 74 ? -11.493 0.365 -13.351 1.00 90.06 74 ARG A O 1
ATOM 580 N N . TYR A 1 75 ? -9.318 0.145 -12.787 1.00 90.25 75 TYR A N 1
ATOM 581 C CA . TYR A 1 75 ? -9.530 -0.545 -11.512 1.00 90.25 75 TYR A CA 1
ATOM 582 C C . TYR A 1 75 ? -10.399 0.271 -10.540 1.00 90.25 75 TYR A C 1
ATOM 584 O O . TYR A 1 75 ? -11.341 -0.242 -9.936 1.00 90.25 75 TYR A O 1
ATOM 592 N N . ALA A 1 76 ? -10.141 1.577 -10.429 1.00 88.81 76 ALA A N 1
ATOM 593 C CA . ALA A 1 76 ? -10.930 2.454 -9.566 1.00 88.81 76 ALA A CA 1
ATOM 594 C C . ALA A 1 76 ? -12.406 2.543 -9.995 1.00 88.81 76 ALA A C 1
ATOM 596 O O . ALA A 1 76 ? -13.279 2.709 -9.150 1.00 88.81 76 ALA A O 1
ATOM 597 N N . ARG A 1 77 ? -12.694 2.406 -11.298 1.00 88.69 77 ARG A N 1
ATOM 598 C CA . ARG A 1 77 ? -14.063 2.398 -11.839 1.00 88.69 77 ARG A CA 1
ATOM 599 C C . ARG A 1 77 ? -14.769 1.049 -11.690 1.00 88.69 77 ARG A C 1
ATOM 601 O O . ARG A 1 77 ? -15.994 1.033 -11.641 1.00 88.69 77 ARG A O 1
ATOM 608 N N . SER A 1 78 ? -14.033 -0.063 -11.656 1.00 85.25 78 SER A N 1
ATOM 609 C CA . SER A 1 78 ? -14.599 -1.410 -11.480 1.00 85.25 78 SER A CA 1
ATOM 610 C C . SER A 1 78 ? -14.799 -1.801 -10.014 1.00 85.25 78 SER A C 1
ATOM 612 O O . SER A 1 78 ? -15.593 -2.695 -9.730 1.00 85.25 78 SER A O 1
ATOM 614 N N . THR A 1 79 ? -14.113 -1.134 -9.086 1.00 85.12 79 THR A N 1
ATOM 615 C CA . THR A 1 79 ? -14.179 -1.418 -7.647 1.00 85.12 79 THR A CA 1
ATOM 616 C C . THR A 1 79 ? -15.205 -0.516 -6.968 1.00 85.12 79 THR A C 1
ATOM 618 O O . THR A 1 79 ? -15.163 0.695 -7.146 1.00 85.12 79 THR A O 1
ATOM 621 N N . THR A 1 80 ? -16.113 -1.067 -6.160 1.00 84.19 80 THR A N 1
ATOM 622 C CA . THR A 1 80 ? -17.127 -0.270 -5.434 1.00 84.19 80 THR A CA 1
ATOM 623 C C . THR A 1 80 ? -16.641 0.223 -4.068 1.00 84.19 80 THR A C 1
ATOM 625 O O . THR A 1 80 ? -17.070 1.279 -3.617 1.00 84.19 80 THR A O 1
ATOM 628 N N . ASP A 1 81 ? -15.745 -0.519 -3.412 1.00 81.62 81 ASP A N 1
ATOM 629 C CA . ASP A 1 81 ? -15.224 -0.184 -2.082 1.00 81.62 81 ASP A CA 1
ATOM 630 C C . ASP A 1 81 ? -14.160 0.940 -2.150 1.00 81.62 81 ASP A C 1
ATOM 632 O O . ASP A 1 81 ? -13.091 0.732 -2.738 1.00 81.62 81 ASP A O 1
ATOM 636 N N . PRO A 1 82 ? -14.389 2.111 -1.518 1.00 82.38 82 PRO A N 1
ATOM 637 C CA . PRO A 1 82 ? -13.430 3.219 -1.494 1.00 82.38 82 PRO A CA 1
ATOM 638 C C . PRO A 1 82 ? -12.081 2.894 -0.829 1.00 82.38 82 PRO A C 1
ATOM 640 O O . PRO A 1 82 ? -11.070 3.538 -1.132 1.00 82.38 82 PRO A O 1
ATOM 643 N N . ALA A 1 83 ? -12.030 1.944 0.109 1.00 79.12 83 ALA A N 1
ATOM 644 C CA . ALA A 1 83 ? -10.776 1.513 0.725 1.00 79.12 83 ALA A CA 1
ATOM 645 C C . ALA A 1 83 ? -9.929 0.721 -0.281 1.00 79.12 83 ALA A C 1
ATOM 647 O O . ALA A 1 83 ? -8.758 1.048 -0.492 1.00 79.12 83 ALA A O 1
ATOM 648 N N . LEU A 1 84 ? -10.545 -0.239 -0.976 1.00 85.12 84 LEU A N 1
ATOM 649 C CA . LEU A 1 84 ? -9.883 -1.039 -2.009 1.00 85.12 84 LEU A CA 1
ATOM 650 C C . LEU A 1 84 ? -9.510 -0.218 -3.247 1.00 85.12 84 LEU A C 1
ATOM 652 O O . LEU A 1 84 ? -8.449 -0.460 -3.821 1.00 85.12 84 LEU A O 1
ATOM 656 N N . GLN A 1 85 ? -10.313 0.782 -3.628 1.00 88.06 85 GLN A N 1
ATOM 657 C CA . GLN A 1 85 ? -9.960 1.741 -4.685 1.00 88.06 85 GLN A CA 1
ATOM 658 C C . GLN A 1 85 ? -8.646 2.469 -4.365 1.00 88.06 85 GLN A C 1
ATOM 660 O O . GLN A 1 85 ? -7.722 2.468 -5.181 1.00 88.06 85 GLN A O 1
ATOM 665 N N . ARG A 1 86 ? -8.547 3.063 -3.166 1.00 85.44 86 ARG A N 1
ATOM 666 C CA . ARG A 1 86 ? -7.350 3.798 -2.724 1.00 85.44 86 ARG A CA 1
ATOM 667 C C . ARG A 1 86 ? -6.137 2.883 -2.601 1.00 85.44 86 ARG A C 1
ATOM 669 O O . ARG A 1 86 ? -5.056 3.255 -3.049 1.00 85.44 86 ARG A O 1
ATOM 676 N N . ALA A 1 87 ? -6.320 1.686 -2.043 1.00 84.50 87 ALA A N 1
ATOM 677 C CA . ALA A 1 87 ? -5.256 0.694 -1.935 1.00 84.50 87 ALA A CA 1
ATOM 678 C C . ALA A 1 87 ? -4.732 0.271 -3.316 1.00 84.50 87 ALA A C 1
ATOM 680 O O . ALA A 1 87 ? -3.522 0.257 -3.529 1.00 84.50 87 ALA A O 1
ATOM 681 N N . GLY A 1 88 ? -5.621 -0.002 -4.276 1.00 86.56 88 GLY A N 1
ATOM 682 C CA . GLY A 1 88 ? -5.222 -0.381 -5.633 1.00 86.56 88 GLY A CA 1
ATOM 683 C C . GLY A 1 88 ? -4.482 0.736 -6.368 1.00 86.56 88 GLY A C 1
ATOM 684 O O . GLY A 1 88 ? -3.441 0.485 -6.969 1.00 86.56 88 GLY A O 1
ATOM 685 N N . GLN A 1 89 ? -4.952 1.983 -6.262 1.00 89.38 89 GLN A N 1
ATOM 686 C CA . GLN A 1 89 ? -4.249 3.145 -6.824 1.00 89.38 89 GLN A CA 1
ATOM 687 C C . GLN A 1 89 ? -2.855 3.325 -6.209 1.00 89.38 89 GLN A C 1
ATOM 689 O O . GLN A 1 89 ? -1.881 3.527 -6.932 1.00 89.38 89 GLN A O 1
ATOM 694 N N . TRP A 1 90 ? -2.746 3.201 -4.885 1.00 89.94 90 TRP A N 1
ATOM 695 C CA . TRP A 1 90 ? -1.469 3.302 -4.182 1.00 89.94 90 TRP A CA 1
ATOM 696 C C . TRP A 1 90 ? -0.487 2.195 -4.592 1.00 89.94 90 TRP A C 1
ATOM 698 O O . TRP A 1 90 ? 0.684 2.472 -4.846 1.00 89.94 90 TRP A O 1
ATOM 708 N N . LEU A 1 91 ? -0.960 0.952 -4.730 1.00 88.62 91 LEU A N 1
ATOM 709 C CA . LEU A 1 91 ? -0.131 -0.169 -5.178 1.00 88.62 91 LEU A CA 1
ATOM 710 C C . LEU A 1 91 ? 0.380 0.026 -6.610 1.00 88.62 91 LEU A C 1
ATOM 712 O O . LEU A 1 91 ? 1.548 -0.253 -6.881 1.00 88.62 91 LEU A O 1
ATOM 716 N N . VAL A 1 92 ? -0.449 0.550 -7.519 1.00 89.75 92 VAL A N 1
ATOM 717 C CA . VAL A 1 92 ? 0.002 0.889 -8.877 1.00 89.75 92 VAL A CA 1
ATOM 718 C C . VAL A 1 92 ? 1.076 1.976 -8.851 1.00 89.75 92 VAL A C 1
ATOM 720 O O . VAL A 1 92 ? 2.068 1.854 -9.567 1.00 89.75 92 VAL A O 1
ATOM 723 N N . GLU A 1 93 ? 0.940 2.998 -8.004 1.00 88.44 93 GLU A N 1
ATOM 724 C CA . GLU A 1 93 ? 1.967 4.036 -7.841 1.00 88.44 93 GLU A CA 1
ATOM 725 C C . GLU A 1 93 ? 3.289 3.471 -7.293 1.00 88.44 93 GLU A C 1
ATOM 727 O O . GLU A 1 93 ? 4.366 3.846 -7.765 1.00 88.44 93 GLU A O 1
ATOM 732 N N . ILE A 1 94 ? 3.244 2.493 -6.381 1.00 84.75 94 ILE A N 1
ATOM 733 C CA . ILE A 1 94 ? 4.454 1.775 -5.950 1.00 84.75 94 ILE A CA 1
ATOM 734 C C . ILE A 1 94 ? 5.102 1.059 -7.132 1.00 84.75 94 ILE A C 1
ATOM 736 O O . ILE A 1 94 ? 6.296 1.249 -7.375 1.00 84.75 94 ILE A O 1
ATOM 740 N N . VAL A 1 95 ? 4.334 0.278 -7.896 1.00 86.81 95 VAL A N 1
ATOM 741 C CA . VAL A 1 95 ? 4.861 -0.439 -9.067 1.00 86.81 95 VAL A CA 1
ATOM 742 C C . VAL A 1 95 ? 5.451 0.551 -10.076 1.00 86.81 95 VAL A C 1
ATOM 744 O O . VAL A 1 95 ? 6.573 0.365 -10.544 1.00 86.81 95 VAL A O 1
ATOM 747 N N . LYS A 1 96 ? 4.764 1.665 -10.340 1.00 85.38 96 LYS A N 1
ATOM 748 C CA . LYS A 1 96 ? 5.210 2.761 -11.212 1.00 85.38 96 LYS A CA 1
ATOM 749 C C . LYS A 1 96 ? 6.508 3.413 -10.725 1.00 85.38 96 LYS A C 1
ATOM 751 O O . LYS A 1 96 ? 7.395 3.673 -11.543 1.00 85.38 96 LYS A O 1
ATOM 756 N N . SER A 1 97 ? 6.670 3.629 -9.421 1.00 78.19 97 SER A N 1
ATOM 757 C CA . SER A 1 97 ? 7.933 4.115 -8.848 1.00 78.19 97 SER A CA 1
ATOM 758 C C . SER A 1 97 ? 9.067 3.094 -9.038 1.00 78.19 97 SER A C 1
ATOM 760 O O . SER A 1 97 ? 10.162 3.466 -9.464 1.00 78.19 97 SER A O 1
ATOM 762 N N . GLY A 1 98 ? 8.765 1.800 -8.875 1.00 70.31 98 GLY A N 1
ATOM 763 C CA . GLY A 1 98 ? 9.682 0.687 -9.115 1.00 70.31 98 GLY A CA 1
ATOM 764 C C . GLY A 1 98 ? 10.102 0.538 -10.579 1.00 70.31 98 GLY A C 1
ATOM 765 O O . GLY A 1 98 ? 11.265 0.248 -10.843 1.00 70.31 98 GLY A O 1
ATOM 766 N N . THR A 1 99 ? 9.220 0.832 -11.546 1.00 66.94 99 THR A N 1
ATOM 767 C CA . THR A 1 99 ? 9.569 0.766 -12.984 1.00 66.94 99 THR A CA 1
ATOM 768 C C . THR A 1 99 ? 10.698 1.708 -13.390 1.00 66.94 99 THR A C 1
ATOM 770 O O . THR A 1 99 ? 11.420 1.419 -14.338 1.00 66.94 99 THR A O 1
ATOM 773 N N . GLY A 1 100 ? 10.889 2.815 -12.663 1.00 57.91 100 GLY A N 1
ATOM 774 C CA . GLY A 1 100 ? 12.001 3.738 -12.908 1.00 57.91 100 GLY A CA 1
ATOM 775 C C . GLY A 1 100 ? 13.364 3.199 -12.470 1.00 57.91 100 GLY A C 1
ATOM 776 O O . GLY A 1 100 ? 14.381 3.682 -12.950 1.00 57.91 100 GLY A O 1
ATOM 777 N N . LEU A 1 101 ? 13.381 2.202 -11.579 1.00 54.97 101 LEU A N 1
ATOM 778 C CA . LEU A 1 101 ? 14.584 1.515 -11.099 1.00 54.97 101 LEU A CA 1
ATOM 779 C C . LEU A 1 101 ? 14.940 0.290 -11.959 1.00 54.97 101 LEU A C 1
ATOM 781 O O . LEU A 1 101 ? 15.974 -0.339 -11.730 1.00 54.97 101 LEU A O 1
ATOM 785 N N . ILE A 1 102 ? 14.115 -0.049 -12.958 1.00 57.66 102 ILE A N 1
ATOM 786 C CA . ILE A 1 102 ? 14.386 -1.121 -13.924 1.00 57.66 102 ILE A CA 1
ATOM 787 C C . ILE A 1 102 ? 15.379 -0.603 -14.978 1.00 57.66 102 ILE A C 1
ATOM 789 O O . ILE A 1 102 ? 15.108 -0.553 -16.172 1.00 57.66 102 ILE A O 1
ATOM 793 N N . ASP A 1 103 ? 16.583 -0.255 -14.529 1.00 47.53 103 ASP A N 1
ATOM 794 C CA . ASP A 1 103 ? 17.750 -0.005 -15.390 1.00 47.53 103 ASP A CA 1
ATOM 795 C C . ASP A 1 103 ? 18.260 -1.325 -16.034 1.00 47.53 103 ASP A C 1
ATOM 797 O O . ASP A 1 103 ? 19.131 -1.347 -16.900 1.00 47.53 103 ASP A O 1
ATOM 801 N N . ARG A 1 104 ? 17.668 -2.465 -15.630 1.00 49.03 104 ARG A N 1
ATOM 802 C CA . ARG A 1 104 ? 18.004 -3.835 -16.060 1.00 49.03 104 ARG A CA 1
ATOM 803 C C . ARG A 1 104 ? 17.150 -4.396 -17.200 1.00 49.03 104 ARG A C 1
ATOM 805 O O . ARG A 1 104 ? 17.414 -5.511 -17.631 1.00 49.03 104 ARG A O 1
ATOM 812 N N . ALA A 1 105 ? 16.170 -3.656 -17.726 1.00 45.84 105 ALA A N 1
ATOM 813 C CA . ALA A 1 105 ? 15.517 -4.023 -18.995 1.00 45.84 105 ALA A CA 1
ATOM 814 C C . ALA A 1 105 ? 16.393 -3.665 -20.213 1.00 45.84 105 ALA A C 1
ATOM 816 O O . ALA A 1 105 ? 15.922 -3.621 -21.347 1.00 45.84 105 ALA A O 1
ATOM 817 N N . SER A 1 106 ? 17.665 -3.359 -19.958 1.00 48.84 106 SER A N 1
ATOM 818 C CA . SER A 1 106 ? 18.647 -2.953 -20.933 1.00 48.84 106 SER A CA 1
ATOM 819 C C . SER A 1 106 ? 19.786 -3.980 -20.934 1.00 48.84 106 SER A C 1
ATOM 821 O O . SER A 1 106 ? 20.461 -4.190 -19.926 1.00 48.84 106 SER A O 1
ATOM 823 N N . HIS A 1 107 ? 19.942 -4.711 -22.035 1.00 47.12 107 HIS A N 1
ATOM 824 C CA . HIS A 1 107 ? 21.057 -5.637 -22.224 1.00 47.12 107 HIS A CA 1
ATOM 825 C C . HIS A 1 107 ? 22.211 -4.876 -22.870 1.00 47.12 107 HIS A C 1
ATOM 827 O O . HIS A 1 107 ? 22.028 -4.217 -23.891 1.00 47.12 107 HIS A O 1
ATOM 833 N N . ALA A 1 108 ? 23.401 -4.948 -22.276 1.00 43.00 108 ALA A N 1
ATOM 834 C CA . ALA A 1 108 ? 24.615 -4.426 -22.889 1.00 43.00 108 ALA A CA 1
ATOM 835 C C . ALA A 1 108 ? 25.221 -5.508 -23.792 1.00 43.00 108 ALA A C 1
ATOM 837 O O . ALA A 1 108 ? 25.941 -6.387 -23.319 1.00 43.00 108 ALA A O 1
ATOM 838 N N . ASP A 1 109 ? 24.932 -5.439 -25.088 1.00 45.25 109 ASP A N 1
ATOM 839 C CA . ASP A 1 109 ? 25.555 -6.305 -26.084 1.00 45.25 109 ASP A CA 1
ATOM 840 C C . ASP A 1 109 ? 26.892 -5.705 -26.530 1.00 45.25 109 ASP A C 1
ATOM 842 O O . ASP A 1 109 ? 26.996 -4.512 -26.828 1.00 45.25 109 ASP A O 1
ATOM 846 N N . ILE A 1 110 ? 27.930 -6.541 -26.614 1.00 44.81 110 ILE A N 1
ATOM 847 C CA . ILE A 1 110 ? 29.206 -6.161 -27.228 1.00 44.81 110 ILE A CA 1
ATOM 848 C C . ILE A 1 110 ? 29.128 -6.525 -28.708 1.00 44.81 110 ILE A C 1
ATOM 850 O O . ILE A 1 110 ? 29.282 -7.690 -29.082 1.00 44.81 110 ILE A O 1
ATOM 854 N N . VAL A 1 111 ? 28.898 -5.525 -29.554 1.00 53.91 111 VAL A N 1
ATOM 855 C CA . VAL A 1 111 ? 28.935 -5.693 -31.007 1.00 53.91 111 VAL A CA 1
ATOM 856 C C . VAL A 1 111 ? 30.366 -5.449 -31.483 1.00 53.91 111 VAL A C 1
ATOM 858 O O . VAL A 1 111 ? 31.014 -4.465 -31.123 1.00 53.91 111 VAL A O 1
ATOM 861 N N . TRP A 1 112 ? 30.897 -6.393 -32.258 1.00 47.72 112 TRP A N 1
ATOM 862 C CA . TRP A 1 112 ? 32.231 -6.291 -32.842 1.00 47.72 112 TRP A CA 1
ATOM 863 C C . TRP A 1 112 ? 32.120 -5.764 -34.264 1.00 47.72 112 TRP A C 1
ATOM 865 O O . TRP A 1 112 ? 31.911 -6.532 -35.201 1.00 47.72 112 TRP A O 1
ATOM 875 N N . ASP A 1 113 ? 32.295 -4.458 -34.422 1.00 57.62 113 ASP A N 1
ATOM 876 C CA . ASP A 1 113 ? 32.276 -3.827 -35.736 1.00 57.62 113 ASP A CA 1
ATOM 877 C C . ASP A 1 113 ? 33.679 -3.874 -36.357 1.00 57.62 113 ASP A C 1
ATOM 879 O O . ASP A 1 113 ? 34.678 -3.471 -35.741 1.00 57.62 113 ASP A O 1
ATOM 883 N N . GLU A 1 114 ? 33.774 -4.364 -37.596 1.00 52.12 114 GLU A N 1
ATOM 884 C CA . GLU A 1 114 ? 34.995 -4.247 -38.392 1.00 52.12 114 GLU A CA 1
ATOM 885 C C . GLU A 1 114 ? 35.159 -2.782 -38.804 1.00 52.12 114 GLU A C 1
ATOM 887 O O . GLU A 1 114 ? 34.399 -2.241 -39.607 1.00 52.12 114 GLU A O 1
ATOM 892 N N . VAL A 1 115 ? 36.144 -2.104 -38.213 1.00 53.12 115 VAL A N 1
ATOM 893 C CA . VAL A 1 115 ? 36.393 -0.699 -38.524 1.00 53.12 115 VAL A CA 1
ATOM 894 C C . VAL A 1 115 ? 37.332 -0.649 -39.715 1.00 53.12 115 VAL A C 1
ATOM 896 O O . VAL A 1 115 ? 38.532 -0.898 -39.578 1.00 53.12 115 VAL A O 1
ATOM 899 N N . ALA A 1 116 ? 36.794 -0.284 -40.881 1.00 50.56 116 ALA A N 1
ATOM 900 C CA . ALA A 1 116 ? 37.618 0.143 -42.001 1.00 50.56 116 ALA A CA 1
ATOM 901 C C . ALA A 1 116 ? 38.530 1.282 -41.522 1.00 50.56 116 ALA A C 1
ATOM 903 O O . ALA A 1 116 ? 38.070 2.237 -40.891 1.00 50.56 116 ALA A O 1
ATOM 904 N N . LYS A 1 117 ? 39.836 1.169 -41.788 1.00 48.69 117 LYS A N 1
ATOM 905 C CA . LYS A 1 117 ? 40.834 2.184 -41.435 1.00 48.69 117 LYS A CA 1
ATOM 906 C C . LYS A 1 117 ? 40.358 3.531 -41.975 1.00 48.69 117 LYS A C 1
ATOM 908 O O . LYS A 1 117 ? 40.379 3.737 -43.186 1.00 48.69 117 LYS A O 1
ATOM 913 N N . ALA 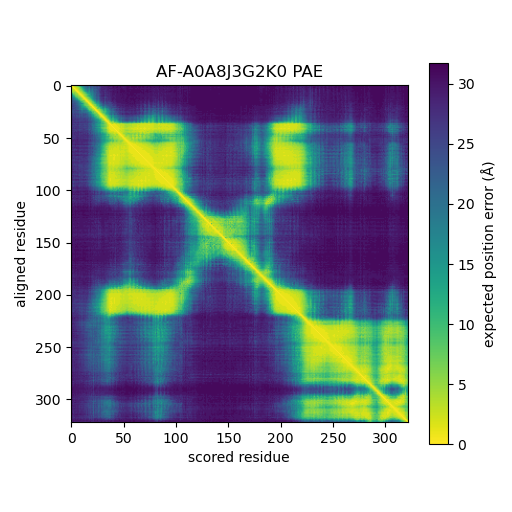A 1 118 ? 39.900 4.418 -41.088 1.00 47.50 118 ALA A N 1
ATOM 914 C CA . ALA A 1 118 ? 39.399 5.722 -41.498 1.00 47.50 118 ALA A CA 1
ATOM 915 C C . ALA A 1 118 ? 40.478 6.400 -42.361 1.00 47.50 118 ALA A C 1
ATOM 917 O O . ALA A 1 118 ? 41.634 6.466 -41.915 1.00 47.50 118 ALA A O 1
ATOM 918 N N . PRO A 1 119 ? 40.163 6.858 -43.589 1.00 44.72 119 PRO A N 1
ATOM 919 C CA . PRO A 1 119 ? 41.103 7.670 -44.338 1.00 44.72 119 PRO A CA 1
ATOM 920 C C . PRO A 1 119 ? 41.384 8.884 -43.459 1.00 44.72 119 PRO A C 1
ATOM 922 O O . PRO A 1 119 ? 40.465 9.612 -43.089 1.00 44.72 119 PRO A O 1
ATOM 925 N N . GLY A 1 120 ? 42.639 9.031 -43.023 1.00 47.06 120 GLY A N 1
ATOM 926 C CA . GLY A 1 120 ? 43.032 10.147 -42.171 1.00 47.06 120 GLY A CA 1
ATOM 927 C C . GLY A 1 120 ? 42.511 11.432 -42.798 1.00 47.06 120 GLY A C 1
ATOM 928 O O . GLY A 1 120 ? 42.710 11.636 -43.996 1.00 47.06 120 GLY A O 1
ATOM 929 N N . PHE A 1 121 ? 41.794 12.235 -42.014 1.00 45.06 121 PHE A N 1
ATOM 930 C CA . PHE A 1 121 ? 41.182 13.477 -42.467 1.00 45.06 121 PHE A CA 1
ATOM 931 C C . PHE A 1 121 ? 42.292 14.438 -42.911 1.00 45.06 121 PHE A C 1
ATOM 933 O O . PHE A 1 121 ? 42.833 15.211 -42.127 1.00 45.06 121 PHE A O 1
ATOM 940 N N . LYS A 1 122 ? 42.707 14.319 -44.172 1.00 46.53 122 LYS A N 1
ATOM 941 C CA . LYS A 1 122 ? 43.618 15.238 -44.839 1.00 46.53 122 LYS A CA 1
ATOM 942 C C . LYS A 1 122 ? 42.739 16.244 -45.554 1.00 46.53 122 LYS A C 1
ATOM 944 O O . LYS A 1 122 ? 42.242 15.968 -46.643 1.00 46.53 122 LYS A O 1
ATOM 949 N N . ILE A 1 123 ? 42.550 17.409 -44.943 1.00 46.34 123 ILE A N 1
ATOM 950 C CA . ILE A 1 123 ? 42.056 18.574 -45.671 1.00 46.34 123 ILE A CA 1
ATOM 951 C C . ILE A 1 123 ? 43.119 18.889 -46.731 1.00 46.34 123 ILE A C 1
ATOM 953 O O . ILE A 1 123 ? 44.154 19.475 -46.434 1.00 46.34 123 ILE A O 1
ATOM 957 N N . SER A 1 124 ? 42.899 18.456 -47.972 1.00 48.62 124 SER A N 1
ATOM 958 C CA . SER A 1 124 ? 43.746 18.819 -49.111 1.00 48.62 124 SER A CA 1
ATOM 959 C C . SER A 1 124 ? 43.311 20.183 -49.654 1.00 48.62 124 SER A C 1
ATOM 961 O O . SER A 1 124 ? 42.943 20.320 -50.817 1.00 48.62 124 SER A O 1
ATOM 963 N N . LEU A 1 125 ? 43.303 21.214 -48.803 1.00 51.78 125 LEU A N 1
ATOM 964 C CA . LEU A 1 125 ? 43.314 22.575 -49.329 1.00 51.78 125 LEU A CA 1
ATOM 965 C C . LEU A 1 125 ? 44.736 22.855 -49.811 1.00 51.78 125 LEU A C 1
ATOM 967 O O . LEU A 1 125 ? 45.703 22.657 -49.077 1.00 51.78 125 LEU A O 1
ATOM 971 N N . ARG A 1 126 ? 44.863 23.284 -51.070 1.00 55.31 126 ARG A N 1
ATOM 972 C CA . ARG A 1 126 ? 46.159 23.608 -51.670 1.00 55.31 126 ARG A CA 1
ATOM 973 C C . ARG A 1 126 ? 46.859 24.665 -50.800 1.00 55.31 126 ARG A C 1
ATOM 975 O O . ARG A 1 126 ? 46.272 25.732 -50.610 1.00 55.31 126 ARG A O 1
ATOM 982 N N . PRO A 1 127 ? 48.094 24.416 -50.318 1.00 57.28 127 PRO A N 1
ATOM 983 C CA . PRO A 1 127 ? 48.821 25.333 -49.431 1.00 57.28 127 PRO A CA 1
ATOM 984 C C . PRO A 1 127 ? 48.874 26.771 -49.958 1.00 57.28 127 PRO A C 1
ATOM 986 O O . PRO A 1 127 ? 48.818 27.730 -49.193 1.00 57.28 127 PRO A O 1
ATOM 989 N N . SER A 1 128 ? 48.894 26.924 -51.285 1.00 55.69 128 SER A N 1
ATOM 990 C CA . SER A 1 128 ? 48.900 28.212 -51.975 1.00 55.69 128 SER A CA 1
ATOM 991 C C . SER A 1 128 ? 47.747 29.139 -51.577 1.00 55.69 128 SER A C 1
ATOM 993 O O . SER A 1 128 ? 47.957 30.343 -51.523 1.00 55.69 128 SER A O 1
ATOM 995 N N . LEU A 1 129 ? 46.554 28.625 -51.255 1.00 59.88 129 LEU A N 1
ATOM 996 C CA . LEU A 1 129 ? 45.405 29.465 -50.884 1.00 59.88 129 LEU A CA 1
ATOM 997 C C . LEU A 1 129 ? 45.609 30.172 -49.535 1.00 59.88 129 LEU A C 1
ATOM 999 O O . LEU A 1 129 ? 45.240 31.337 -49.394 1.00 59.88 129 LEU A O 1
ATOM 1003 N N . PHE A 1 130 ? 46.247 29.506 -48.569 1.00 58.75 130 PHE A N 1
ATOM 1004 C CA . PHE A 1 130 ? 46.520 30.083 -47.250 1.00 58.75 130 PHE A CA 1
ATOM 1005 C C . PHE A 1 130 ? 47.630 31.133 -47.306 1.00 58.75 130 PHE A C 1
ATOM 1007 O O . PHE A 1 130 ? 47.489 32.197 -46.709 1.00 58.75 130 PHE A O 1
ATOM 1014 N N . TYR A 1 131 ? 48.702 30.877 -48.062 1.00 57.56 131 TYR A N 1
ATOM 1015 C CA . TYR A 1 131 ? 49.806 31.833 -48.203 1.00 57.56 131 TYR A CA 1
ATOM 1016 C C . TYR A 1 131 ? 49.429 33.048 -49.059 1.00 57.56 131 TYR A C 1
ATOM 1018 O O . TYR A 1 131 ? 49.820 34.163 -48.723 1.00 57.56 131 TYR A O 1
ATOM 1026 N N . VAL A 1 132 ? 48.621 32.866 -50.112 1.00 63.59 132 VAL A N 1
ATOM 1027 C CA . VAL A 1 132 ? 48.103 33.985 -50.921 1.00 63.59 132 VAL A CA 1
ATOM 1028 C C . VAL A 1 132 ? 47.137 34.842 -50.101 1.00 63.59 132 VAL A C 1
ATOM 1030 O O . VAL A 1 132 ? 47.261 36.066 -50.101 1.00 63.59 132 VAL A O 1
ATOM 1033 N N . GLY A 1 133 ? 46.228 34.216 -49.345 1.00 59.47 133 GLY A N 1
ATOM 1034 C CA . GLY A 1 133 ? 45.321 34.929 -48.442 1.00 59.47 133 GLY A CA 1
ATOM 1035 C C . GLY A 1 133 ? 46.061 35.694 -47.340 1.00 59.47 133 GLY A C 1
ATOM 1036 O O . GLY A 1 133 ? 45.790 36.874 -47.129 1.00 59.47 133 GLY A O 1
ATOM 1037 N N . ALA A 1 134 ? 47.041 35.063 -46.686 1.00 59.22 134 ALA A N 1
ATOM 1038 C CA . ALA A 1 134 ? 47.858 35.701 -45.652 1.00 59.22 134 ALA A CA 1
ATOM 1039 C C . ALA A 1 134 ? 48.736 36.837 -46.209 1.00 59.22 134 ALA A C 1
ATOM 1041 O O . ALA A 1 134 ? 48.877 37.871 -45.559 1.00 59.22 134 ALA A O 1
ATOM 1042 N N . GLY A 1 135 ? 49.281 36.685 -47.420 1.00 57.19 135 GLY A N 1
ATOM 1043 C CA . GLY A 1 135 ? 50.058 37.727 -48.095 1.00 57.19 135 GLY A CA 1
ATOM 1044 C C . GLY A 1 135 ? 49.224 38.963 -48.439 1.00 57.19 135 GLY A C 1
ATOM 1045 O O . GLY A 1 135 ? 49.653 40.085 -48.168 1.00 57.19 135 GLY A O 1
ATOM 1046 N N . LEU A 1 136 ? 48.009 38.774 -48.966 1.00 61.00 136 LEU A N 1
ATOM 1047 C CA . LEU A 1 136 ? 47.087 39.878 -49.268 1.00 61.00 136 LEU A CA 1
ATOM 1048 C C . LEU A 1 136 ? 46.610 40.601 -48.001 1.00 61.00 136 LEU A C 1
ATOM 1050 O O . LEU A 1 136 ? 46.613 41.828 -47.956 1.00 61.00 136 LEU A O 1
ATOM 1054 N N . LEU A 1 137 ? 46.253 39.860 -46.949 1.00 59.47 137 LEU A N 1
ATOM 1055 C CA . LEU A 1 137 ? 45.824 40.444 -45.671 1.00 59.47 137 LEU A CA 1
ATOM 1056 C C . LEU A 1 137 ? 46.961 41.162 -44.936 1.00 59.47 137 LEU A C 1
ATOM 1058 O O . LEU A 1 137 ? 46.752 42.249 -44.400 1.00 59.47 137 LEU A O 1
ATOM 1062 N N . GLY A 1 138 ? 48.167 40.587 -44.931 1.00 57.94 138 GLY A N 1
ATOM 1063 C CA . GLY A 1 138 ? 49.333 41.185 -44.281 1.00 57.94 138 GLY A CA 1
ATOM 1064 C C . GLY A 1 138 ? 49.786 42.478 -44.961 1.00 57.94 138 GLY A C 1
ATOM 1065 O O . GLY A 1 138 ? 50.066 43.464 -44.282 1.00 57.94 138 GLY A O 1
ATOM 1066 N N . THR A 1 139 ? 49.795 42.506 -46.297 1.00 62.84 139 THR A N 1
ATOM 1067 C CA . THR A 1 139 ? 50.157 43.709 -47.068 1.00 62.84 139 THR A CA 1
ATOM 1068 C C 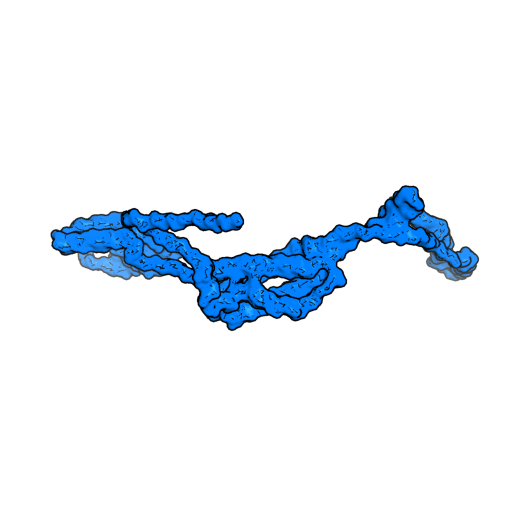. THR A 1 139 ? 49.098 44.806 -46.958 1.00 62.84 139 THR A C 1
ATOM 1070 O O . THR A 1 139 ? 49.451 45.958 -46.703 1.00 62.84 139 THR A O 1
ATOM 1073 N N . ALA A 1 140 ? 47.807 44.465 -47.051 1.00 59.56 140 ALA A N 1
ATOM 1074 C CA . ALA A 1 140 ? 46.718 45.423 -46.853 1.00 59.56 140 ALA A CA 1
ATOM 1075 C C . ALA A 1 140 ? 46.688 45.990 -45.419 1.00 59.56 140 ALA A C 1
ATOM 1077 O O . ALA A 1 140 ? 46.520 47.194 -45.233 1.00 59.56 140 ALA A O 1
ATOM 1078 N N . GLY A 1 141 ? 46.920 45.145 -44.408 1.00 56.59 141 GLY A N 1
ATOM 1079 C CA . GLY A 1 141 ? 46.975 45.551 -43.002 1.00 56.59 141 GLY A CA 1
ATOM 1080 C C . GLY A 1 141 ? 48.129 46.499 -42.674 1.00 56.59 141 GLY A C 1
ATOM 1081 O O . GLY A 1 141 ? 47.934 47.462 -41.932 1.00 56.59 141 GLY A O 1
ATOM 1082 N N . LEU A 1 142 ? 49.310 46.269 -43.263 1.00 62.47 142 LEU A N 1
ATOM 1083 C CA . LEU A 1 142 ? 50.477 47.148 -43.120 1.00 62.47 142 LEU A CA 1
ATOM 1084 C C . LEU A 1 142 ? 50.263 48.513 -43.786 1.00 62.47 142 LEU A C 1
ATOM 1086 O O . LEU A 1 142 ? 50.616 49.532 -43.202 1.00 62.47 142 LEU A O 1
ATOM 1090 N N . LEU A 1 143 ? 49.649 48.543 -44.973 1.00 66.38 143 LEU A N 1
ATOM 1091 C CA . LEU A 1 143 ? 49.376 49.786 -45.706 1.00 66.38 143 LEU A CA 1
ATOM 1092 C C . LEU A 1 143 ? 48.299 50.655 -45.040 1.00 66.38 143 LEU A C 1
ATOM 1094 O O . LEU A 1 143 ? 48.337 51.874 -45.170 1.00 66.38 143 LEU A O 1
ATOM 1098 N N . GLN A 1 144 ? 47.351 50.044 -44.324 1.00 64.06 144 GLN A N 1
ATOM 1099 C CA . GLN A 1 144 ? 46.251 50.751 -43.655 1.00 64.06 144 GLN A CA 1
ATOM 1100 C C . GLN A 1 144 ? 46.499 51.004 -42.156 1.00 64.06 144 GLN A C 1
ATOM 1102 O O . GLN A 1 144 ? 45.659 51.607 -41.494 1.00 64.06 144 GLN A O 1
ATOM 1107 N N . GLY A 1 145 ? 47.631 50.551 -41.601 1.00 54.47 145 GLY A N 1
ATOM 1108 C CA . GLY A 1 145 ? 47.974 50.724 -40.181 1.00 54.47 145 GLY A CA 1
ATOM 1109 C C . GLY A 1 145 ? 47.090 49.929 -39.209 1.00 54.47 145 GLY A C 1
ATOM 1110 O O . GLY A 1 145 ? 47.085 50.198 -38.008 1.00 54.47 145 GLY A O 1
ATOM 1111 N N . VAL A 1 146 ? 46.332 48.945 -39.700 1.00 58.31 146 VAL A N 1
ATOM 1112 C CA . VAL A 1 146 ? 45.369 48.184 -38.895 1.00 58.31 146 VAL A CA 1
ATOM 1113 C C . VAL A 1 146 ? 46.027 46.904 -38.384 1.00 58.31 146 VAL A C 1
ATOM 1115 O O . VAL A 1 146 ? 46.072 45.882 -39.071 1.00 58.31 146 VAL A O 1
ATOM 1118 N N . GLY A 1 147 ? 46.507 46.933 -37.138 1.00 55.72 147 GLY A N 1
ATOM 1119 C CA . GLY A 1 147 ? 47.202 45.798 -36.510 1.00 55.72 147 GLY A CA 1
ATOM 1120 C C . GLY A 1 147 ? 46.390 44.492 -36.471 1.00 55.72 147 GLY A C 1
ATOM 1121 O O . GLY A 1 147 ? 46.960 43.405 -36.527 1.00 55.72 147 GLY A O 1
ATOM 1122 N N . LEU A 1 148 ? 45.057 44.578 -36.459 1.00 59.84 148 LEU A N 1
ATOM 1123 C CA . LEU A 1 148 ? 44.144 43.426 -36.482 1.00 59.84 148 LEU A CA 1
ATOM 1124 C C . LEU A 1 148 ? 44.253 42.586 -37.768 1.00 59.84 148 LEU A C 1
ATOM 1126 O O . LEU A 1 148 ? 44.151 41.362 -37.706 1.00 59.84 148 LEU A O 1
ATOM 1130 N N . ALA A 1 149 ? 44.519 43.213 -38.917 1.00 57.75 149 ALA A N 1
ATOM 1131 C CA . ALA A 1 149 ? 44.691 42.501 -40.186 1.00 57.75 149 ALA A CA 1
ATOM 1132 C C . ALA A 1 149 ? 46.014 41.712 -40.229 1.00 57.75 149 ALA A C 1
ATOM 1134 O O . ALA A 1 149 ? 46.062 40.605 -40.767 1.00 57.75 149 ALA A O 1
ATOM 1135 N N . VAL A 1 150 ? 47.063 42.229 -39.579 1.00 57.16 150 VAL A N 1
ATOM 1136 C CA . VAL A 1 150 ? 48.355 41.539 -39.426 1.00 57.16 150 VAL A CA 1
ATOM 1137 C C . VAL A 1 150 ? 48.220 40.321 -38.504 1.00 57.16 150 VAL A C 1
ATOM 1139 O O . VAL A 1 150 ? 48.713 39.242 -38.836 1.00 57.16 150 VAL A O 1
ATOM 1142 N N . TRP A 1 151 ? 47.474 40.441 -37.398 1.00 58.50 151 TRP A N 1
ATOM 1143 C CA . TRP A 1 151 ? 47.139 39.296 -36.539 1.00 58.50 151 TRP A CA 1
ATOM 1144 C C . TRP A 1 151 ? 46.262 38.259 -37.252 1.00 58.50 151 TRP A C 1
ATOM 1146 O O . TRP A 1 151 ? 46.475 37.061 -37.075 1.00 58.50 151 TRP A O 1
ATOM 1156 N N . GLY A 1 152 ? 45.335 38.692 -38.113 1.00 58.47 152 GLY A N 1
ATOM 1157 C CA . GLY A 1 152 ? 44.547 37.802 -38.971 1.00 58.47 152 GLY A CA 1
ATOM 1158 C C . GLY A 1 152 ? 45.408 37.010 -39.961 1.00 58.47 152 GLY A C 1
ATOM 1159 O O . GLY A 1 152 ? 45.220 35.801 -40.107 1.00 58.47 152 GLY A O 1
ATOM 1160 N N . ALA A 1 153 ? 46.403 37.652 -40.582 1.00 58.84 153 ALA A N 1
ATOM 1161 C CA . ALA A 1 153 ? 47.368 36.985 -41.459 1.00 58.84 153 ALA A CA 1
ATOM 1162 C C . ALA A 1 153 ? 48.239 35.966 -40.698 1.00 58.84 153 ALA A C 1
ATOM 1164 O O . ALA A 1 153 ? 48.443 34.848 -41.177 1.00 58.84 153 ALA A O 1
ATOM 1165 N N . ALA A 1 154 ? 48.691 36.314 -39.488 1.00 59.12 154 ALA A N 1
ATOM 1166 C CA . ALA A 1 154 ? 49.438 35.405 -38.618 1.00 59.12 154 ALA A CA 1
ATOM 1167 C C . ALA A 1 154 ? 48.585 34.208 -38.157 1.00 59.12 154 ALA A C 1
ATOM 1169 O O . ALA A 1 154 ? 49.059 33.071 -38.179 1.00 59.12 154 ALA A O 1
ATOM 1170 N N . ALA A 1 155 ? 47.314 34.433 -37.811 1.00 58.94 155 ALA A N 1
ATOM 1171 C CA . ALA A 1 155 ? 46.379 33.377 -37.433 1.00 58.94 155 ALA A CA 1
ATOM 1172 C C . ALA A 1 155 ? 46.098 32.414 -38.598 1.00 58.94 155 ALA A C 1
ATOM 1174 O O . ALA A 1 155 ? 46.099 31.202 -38.395 1.00 58.94 155 ALA A O 1
ATOM 1175 N N . LEU A 1 156 ? 45.929 32.921 -39.826 1.00 62.00 156 LEU A N 1
ATOM 1176 C CA . LEU A 1 156 ? 45.725 32.086 -41.017 1.00 62.00 156 LEU A CA 1
ATOM 1177 C C . LEU A 1 156 ? 46.967 31.253 -41.372 1.00 62.00 156 LEU A C 1
ATOM 1179 O O . LEU A 1 156 ? 46.846 30.067 -41.685 1.00 62.00 156 LEU A O 1
ATOM 1183 N N . ALA A 1 157 ? 48.161 31.850 -41.289 1.00 60.72 157 ALA A N 1
ATOM 1184 C CA . ALA A 1 157 ? 49.423 31.138 -41.493 1.00 60.72 157 ALA A CA 1
ATOM 1185 C C . ALA A 1 157 ? 49.660 30.074 -40.401 1.00 60.72 157 ALA A C 1
ATOM 1187 O O . ALA A 1 157 ? 50.093 28.957 -40.697 1.00 60.72 157 ALA A O 1
ATOM 1188 N N . GLY A 1 158 ? 49.304 30.388 -39.150 1.00 58.94 158 GLY A N 1
ATOM 1189 C CA . GLY A 1 158 ? 49.330 29.450 -38.028 1.00 58.94 158 GLY A CA 1
ATOM 1190 C C . GLY A 1 158 ? 48.337 28.296 -38.188 1.00 58.94 158 GLY A C 1
ATOM 1191 O O . GLY A 1 158 ? 48.688 27.144 -37.938 1.00 58.94 158 GLY A O 1
ATOM 1192 N N . LEU A 1 159 ? 47.125 28.565 -38.683 1.00 61.47 159 LEU A N 1
ATOM 1193 C CA . LEU A 1 159 ? 46.107 27.542 -38.934 1.00 61.47 159 LEU A CA 1
ATOM 1194 C C . LEU A 1 159 ? 46.578 26.514 -39.976 1.00 61.47 159 LEU A C 1
ATOM 1196 O O . LEU A 1 159 ? 46.326 25.320 -39.817 1.00 61.47 159 LEU A O 1
ATOM 1200 N N . HIS A 1 160 ? 47.326 26.946 -41.001 1.00 60.81 160 HIS A N 1
ATOM 1201 C CA . HIS A 1 160 ? 47.948 26.026 -41.956 1.00 60.81 160 HIS A CA 1
ATOM 1202 C C . HIS A 1 160 ? 49.006 25.137 -41.283 1.00 60.81 160 HIS A C 1
ATOM 1204 O O . HIS A 1 160 ? 48.985 23.919 -41.471 1.00 60.81 160 HIS A O 1
ATOM 1210 N N . ALA A 1 161 ? 49.873 25.704 -40.436 1.00 61.25 161 ALA A N 1
ATOM 1211 C CA . ALA A 1 161 ? 50.855 24.922 -39.680 1.00 61.25 161 ALA A CA 1
ATOM 1212 C C . ALA A 1 161 ? 50.177 23.852 -38.801 1.00 61.25 161 ALA A C 1
ATOM 1214 O O . ALA A 1 161 ? 50.596 22.693 -38.808 1.00 61.25 161 ALA A O 1
ATOM 1215 N N . VAL A 1 162 ? 49.064 24.194 -38.142 1.00 57.81 162 VAL A N 1
ATOM 1216 C CA . VAL A 1 162 ? 48.270 23.248 -37.337 1.00 57.81 162 VAL A CA 1
ATOM 1217 C C . VAL A 1 162 ? 47.537 22.213 -38.198 1.00 57.81 162 VAL A C 1
ATOM 1219 O O . VAL A 1 162 ? 47.453 21.053 -37.805 1.00 57.81 162 VAL A O 1
ATOM 1222 N N . SER A 1 163 ? 47.081 22.570 -39.402 1.00 54.31 163 SER A N 1
ATOM 1223 C CA . SER A 1 163 ? 46.410 21.631 -40.320 1.00 54.31 163 SER A CA 1
ATOM 1224 C C . SER A 1 163 ? 47.322 20.512 -40.845 1.00 54.31 163 SER A C 1
ATOM 1226 O O . SER A 1 163 ? 46.838 19.449 -41.233 1.00 54.31 163 SER A O 1
ATOM 1228 N N . THR A 1 164 ? 48.644 20.723 -40.830 1.00 56.69 164 THR A N 1
ATOM 1229 C CA . THR A 1 164 ? 49.632 19.694 -41.203 1.00 56.69 164 THR A CA 1
ATOM 1230 C C . THR A 1 164 ? 50.028 18.781 -40.041 1.00 56.69 164 THR A C 1
ATOM 1232 O O . THR A 1 164 ? 50.613 17.716 -40.262 1.00 56.69 164 THR A O 1
ATOM 1235 N N . LEU A 1 165 ? 49.683 19.150 -38.803 1.00 56.31 165 LEU A N 1
ATOM 1236 C CA . LEU A 1 165 ? 49.917 18.316 -37.632 1.00 56.31 165 LEU A CA 1
ATOM 1237 C C . LEU A 1 165 ? 48.876 17.200 -37.589 1.00 56.31 165 LEU A C 1
ATOM 1239 O O . LEU A 1 165 ? 47.670 17.428 -37.590 1.00 56.31 165 LEU A O 1
ATOM 1243 N N . ASN A 1 166 ? 49.348 15.957 -37.523 1.00 55.03 166 ASN A N 1
ATOM 1244 C CA . ASN A 1 166 ? 48.465 14.809 -37.388 1.00 55.03 166 ASN A CA 1
ATOM 1245 C C . ASN A 1 166 ? 47.906 14.757 -35.955 1.00 55.03 166 ASN A C 1
ATOM 1247 O O . ASN A 1 166 ? 48.521 14.163 -35.065 1.00 55.03 166 ASN A O 1
ATOM 1251 N N . LEU A 1 167 ? 46.753 15.399 -35.734 1.00 56.94 167 LEU A N 1
ATOM 1252 C CA . LEU A 1 167 ? 46.131 15.564 -34.413 1.00 56.94 167 LEU A CA 1
ATOM 1253 C C . LEU A 1 167 ? 45.855 14.225 -33.698 1.00 56.94 167 LEU A C 1
ATOM 1255 O O . LEU A 1 167 ? 45.796 14.182 -32.472 1.00 56.94 167 LEU A O 1
ATOM 1259 N N . SER A 1 168 ? 45.809 13.103 -34.428 1.00 57.25 168 SER A N 1
ATOM 1260 C CA . SER A 1 168 ? 45.674 11.755 -33.856 1.00 57.25 168 SER A CA 1
ATOM 1261 C C . SER A 1 168 ? 46.907 11.262 -33.073 1.00 57.25 168 SER A C 1
ATOM 1263 O O . SER A 1 168 ? 46.868 10.176 -32.489 1.00 57.25 168 SER A O 1
ATOM 1265 N N . ARG A 1 169 ? 48.027 12.003 -33.091 1.00 56.78 169 ARG A N 1
ATOM 1266 C CA . ARG A 1 169 ? 49.252 11.702 -32.321 1.00 56.78 169 ARG A CA 1
ATOM 1267 C C . ARG A 1 169 ? 49.359 12.472 -30.999 1.00 56.78 169 ARG A C 1
ATOM 1269 O O . ARG A 1 169 ? 50.279 12.192 -30.236 1.00 56.78 169 ARG A O 1
ATOM 1276 N N . LEU A 1 170 ? 48.441 13.396 -30.708 1.00 62.12 170 LEU A N 1
ATOM 1277 C CA . LEU A 1 170 ? 48.439 14.156 -29.455 1.00 62.12 170 LEU A CA 1
ATOM 1278 C C . LEU A 1 170 ? 48.043 13.256 -28.265 1.00 62.12 170 LEU A C 1
ATOM 1280 O O . LEU A 1 170 ? 47.093 12.479 -28.385 1.00 62.12 170 LEU A O 1
ATOM 1284 N N . PRO A 1 171 ? 48.731 13.351 -27.110 1.00 53.00 171 PRO A N 1
ATOM 1285 C CA . PRO A 1 171 ? 48.492 12.476 -25.957 1.00 53.00 171 PRO A CA 1
ATOM 1286 C C . PRO A 1 171 ? 47.155 12.734 -25.239 1.00 53.00 171 PRO A C 1
ATOM 1288 O O . PRO A 1 171 ? 46.733 11.906 -24.441 1.00 53.00 171 PRO A O 1
ATOM 1291 N N . PHE A 1 172 ? 46.472 13.841 -25.544 1.00 63.69 172 PHE A N 1
ATOM 1292 C CA . PHE A 1 172 ? 45.221 14.258 -24.895 1.00 63.69 172 PHE A CA 1
ATOM 1293 C C . PHE A 1 172 ? 43.958 13.913 -25.700 1.00 63.69 172 PHE A C 1
ATOM 1295 O O . PHE A 1 172 ? 42.849 14.142 -25.226 1.00 63.69 172 PHE A O 1
ATOM 1302 N N . TRP A 1 173 ? 44.102 13.376 -26.919 1.00 52.66 173 TRP A N 1
ATOM 1303 C CA . TRP A 1 173 ? 42.955 12.988 -27.743 1.00 52.66 173 TRP A CA 1
ATOM 1304 C C . TRP A 1 173 ? 42.542 11.547 -27.418 1.00 52.66 173 TRP A C 1
ATOM 1306 O O . TRP A 1 173 ? 43.394 10.654 -27.503 1.00 52.66 173 TRP A O 1
ATOM 1316 N N . PRO A 1 174 ? 41.268 11.272 -27.071 1.00 52.97 174 PRO A N 1
ATOM 1317 C CA . PRO A 1 174 ? 40.821 9.916 -26.775 1.00 52.97 174 PRO A CA 1
ATOM 1318 C C . PRO A 1 174 ? 41.016 9.024 -28.004 1.00 52.97 174 PRO A C 1
ATOM 1320 O O . PRO A 1 174 ? 40.339 9.169 -29.024 1.00 52.97 174 PRO A O 1
ATOM 1323 N N . LYS A 1 175 ? 41.974 8.096 -27.922 1.00 54.62 175 LYS A N 1
ATOM 1324 C CA . LYS A 1 175 ? 42.197 7.103 -28.974 1.00 54.62 175 LYS A CA 1
ATOM 1325 C C . LYS A 1 175 ? 41.089 6.053 -28.882 1.00 54.62 175 LYS A C 1
ATOM 1327 O O . LYS A 1 175 ? 40.907 5.479 -27.807 1.00 54.62 175 LYS A O 1
ATOM 1332 N N . PRO A 1 176 ? 40.364 5.757 -29.973 1.00 57.03 176 PRO A N 1
ATOM 1333 C CA . PRO A 1 176 ? 39.384 4.684 -29.951 1.00 57.03 176 PRO A CA 1
ATOM 1334 C C . PRO A 1 176 ? 40.103 3.357 -29.681 1.00 57.03 176 PRO A C 1
ATOM 1336 O O . PRO A 1 176 ? 40.966 2.941 -30.457 1.00 57.03 176 PRO A O 1
ATOM 1339 N N . LYS A 1 177 ? 39.758 2.704 -28.566 1.00 57.25 177 LYS A N 1
ATOM 1340 C CA . LYS A 1 177 ? 40.315 1.409 -28.162 1.00 57.25 177 LYS A CA 1
ATOM 1341 C C . LYS A 1 177 ? 39.850 0.362 -29.179 1.00 57.25 177 LYS A C 1
ATOM 1343 O O . LYS A 1 177 ? 38.680 -0.004 -29.220 1.00 57.25 177 LYS A O 1
ATOM 1348 N N . THR A 1 178 ? 40.750 -0.034 -30.069 1.00 65.12 178 THR A N 1
ATOM 1349 C CA . THR A 1 178 ? 40.519 -1.051 -31.103 1.00 65.12 178 THR A CA 1
ATOM 1350 C C . THR A 1 178 ? 41.411 -2.242 -30.796 1.00 65.12 178 THR A C 1
ATOM 1352 O O . THR A 1 178 ? 42.526 -2.066 -30.303 1.00 65.12 178 THR A O 1
ATOM 1355 N N . ILE A 1 179 ? 40.897 -3.446 -31.022 1.00 62.72 179 ILE A N 1
ATOM 1356 C CA . ILE A 1 179 ? 41.621 -4.695 -30.790 1.00 62.72 179 ILE A CA 1
ATOM 1357 C C . ILE A 1 179 ? 41.946 -5.273 -32.163 1.00 62.72 179 ILE A C 1
ATOM 1359 O O . ILE A 1 179 ? 41.071 -5.389 -33.025 1.00 62.72 179 ILE A O 1
ATOM 1363 N N . THR A 1 180 ? 43.218 -5.577 -32.383 1.00 57.50 180 THR A N 1
ATOM 1364 C CA . THR A 1 180 ? 43.685 -6.220 -33.609 1.00 57.50 180 THR A CA 1
ATOM 1365 C C . THR A 1 180 ? 43.600 -7.729 -33.414 1.00 57.50 180 THR A C 1
ATOM 1367 O O . THR A 1 180 ? 44.212 -8.260 -32.491 1.00 57.50 180 THR A O 1
ATOM 1370 N N . ASP A 1 181 ? 42.821 -8.405 -34.253 1.00 59.75 181 ASP A N 1
ATOM 1371 C CA . ASP A 1 181 ? 42.732 -9.870 -34.270 1.00 59.75 181 ASP A CA 1
ATOM 1372 C C . ASP A 1 181 ? 44.032 -10.473 -34.854 1.00 59.75 181 ASP A C 1
ATOM 1374 O O . ASP A 1 181 ? 44.750 -9.796 -35.601 1.00 59.75 181 ASP A O 1
ATOM 1378 N N . GLY A 1 182 ? 44.328 -11.747 -34.571 1.00 58.81 182 GLY A N 1
ATOM 1379 C CA . GLY A 1 182 ? 45.521 -12.471 -35.051 1.00 58.81 182 GLY A CA 1
ATOM 1380 C C . GLY A 1 182 ? 45.630 -12.570 -36.581 1.00 58.81 182 GLY A C 1
ATOM 1381 O O . GLY A 1 182 ? 46.674 -12.930 -37.114 1.00 58.81 182 GLY A O 1
ATOM 1382 N N . THR A 1 183 ? 44.570 -12.188 -37.298 1.00 69.19 183 THR A N 1
ATOM 1383 C CA . THR A 1 183 ? 44.500 -12.082 -38.761 1.00 69.19 183 THR A CA 1
ATOM 1384 C C . THR A 1 183 ? 44.804 -10.670 -39.294 1.00 69.19 183 THR A C 1
ATOM 1386 O O . THR A 1 183 ? 44.589 -10.405 -40.476 1.00 69.19 183 THR A O 1
ATOM 1389 N N . GLY A 1 184 ? 45.224 -9.724 -38.443 1.00 59.72 184 GLY A N 1
ATOM 1390 C CA . GLY A 1 184 ? 45.591 -8.353 -38.831 1.00 59.72 184 GLY A CA 1
ATOM 1391 C C . GLY A 1 184 ? 44.419 -7.384 -39.051 1.00 59.72 184 GLY A C 1
ATOM 1392 O O . GLY A 1 184 ? 44.632 -6.262 -39.512 1.00 59.72 184 GLY A O 1
ATOM 1393 N N . ARG A 1 185 ? 43.183 -7.780 -38.722 1.00 63.41 185 ARG A N 1
ATOM 1394 C CA . ARG A 1 185 ? 41.982 -6.931 -38.841 1.00 63.41 185 ARG A CA 1
ATOM 1395 C C . ARG A 1 185 ? 41.736 -6.153 -37.551 1.00 63.41 185 ARG A C 1
ATOM 1397 O O . ARG A 1 185 ? 41.819 -6.715 -36.462 1.00 63.41 185 ARG A O 1
ATOM 1404 N N . THR A 1 186 ? 41.405 -4.869 -37.667 1.00 65.00 186 THR A N 1
ATOM 1405 C CA . THR A 1 186 ? 41.065 -4.013 -36.522 1.00 65.00 186 THR A CA 1
ATOM 1406 C C . THR A 1 186 ? 39.567 -4.056 -36.249 1.00 65.00 186 THR A C 1
ATOM 1408 O O . THR A 1 186 ? 38.775 -3.585 -37.067 1.00 65.00 186 THR A O 1
ATOM 1411 N N . ARG A 1 187 ? 39.173 -4.580 -35.086 1.00 65.56 187 ARG A N 1
ATOM 1412 C CA . ARG A 1 187 ? 37.779 -4.576 -34.626 1.00 65.56 187 ARG A CA 1
ATOM 1413 C C . ARG A 1 187 ? 37.591 -3.567 -33.500 1.00 65.56 187 ARG A C 1
ATOM 1415 O O . ARG A 1 187 ? 38.473 -3.373 -32.656 1.00 65.56 187 ARG A O 1
ATOM 1422 N N . ARG A 1 188 ? 36.437 -2.905 -33.485 1.00 65.31 188 ARG A N 1
ATOM 1423 C CA . ARG A 1 188 ? 35.997 -2.067 -32.367 1.00 65.31 188 ARG A CA 1
ATOM 1424 C C . ARG A 1 188 ? 34.885 -2.808 -31.642 1.00 65.31 188 ARG A C 1
ATOM 1426 O O . ARG A 1 188 ? 33.906 -3.193 -32.263 1.00 65.31 188 ARG A O 1
ATOM 1433 N N . ALA A 1 189 ? 35.053 -2.982 -30.337 1.00 59.25 189 ALA A N 1
ATOM 1434 C CA . ALA A 1 189 ? 33.955 -3.362 -29.464 1.00 59.25 189 ALA A CA 1
ATOM 1435 C C . ALA A 1 189 ? 33.103 -2.112 -29.217 1.00 59.25 189 ALA A C 1
ATOM 1437 O O . ALA A 1 189 ? 33.583 -1.151 -28.607 1.00 59.25 189 ALA A O 1
ATOM 1438 N N . SER A 1 190 ? 31.877 -2.094 -29.728 1.00 55.41 190 SER A N 1
ATOM 1439 C CA . SER A 1 190 ? 30.857 -1.115 -29.365 1.00 55.41 190 SER A CA 1
ATOM 1440 C C . SER A 1 190 ? 29.919 -1.770 -28.345 1.00 55.41 190 SER A C 1
ATOM 1442 O O . SER A 1 190 ? 29.424 -2.874 -28.557 1.00 55.41 190 SER A O 1
ATOM 1444 N N . ALA A 1 191 ? 29.731 -1.130 -27.188 1.00 52.31 191 ALA A N 1
ATOM 1445 C CA . ALA A 1 191 ? 28.703 -1.541 -26.238 1.00 52.31 191 ALA A CA 1
ATOM 1446 C C . ALA A 1 191 ? 27.383 -0.916 -26.698 1.00 52.31 191 ALA A C 1
ATOM 1448 O O . ALA A 1 191 ? 27.245 0.309 -26.684 1.00 52.31 191 ALA A O 1
ATOM 1449 N N . VAL A 1 192 ? 26.446 -1.743 -27.151 1.00 58.12 192 VAL A N 1
ATOM 1450 C CA . VAL A 1 192 ? 25.109 -1.310 -27.555 1.00 58.12 192 VAL A CA 1
ATOM 1451 C C . VAL A 1 192 ? 24.139 -1.744 -26.470 1.00 58.12 192 VAL A C 1
ATOM 1453 O O . VAL A 1 192 ? 24.010 -2.927 -26.174 1.00 58.12 192 VAL A O 1
ATOM 1456 N N . VAL A 1 193 ? 23.462 -0.774 -25.867 1.00 57.34 193 VAL A N 1
ATOM 1457 C CA . VAL A 1 193 ? 22.402 -1.030 -24.894 1.00 57.34 193 VAL A CA 1
ATOM 1458 C C . VAL A 1 193 ? 21.106 -1.282 -25.666 1.00 57.34 193 VAL A C 1
ATOM 1460 O O . VAL A 1 193 ? 20.619 -0.383 -26.351 1.00 57.34 193 VAL A O 1
ATOM 1463 N N . ARG A 1 194 ? 20.571 -2.502 -25.592 1.00 62.62 194 ARG A N 1
ATOM 1464 C CA . ARG A 1 194 ? 19.311 -2.907 -26.231 1.00 62.62 194 ARG A CA 1
ATOM 1465 C C . ARG A 1 194 ? 18.197 -3.036 -25.208 1.00 62.62 194 ARG A C 1
ATOM 1467 O O . ARG A 1 194 ? 18.420 -3.548 -24.117 1.00 62.62 194 ARG A O 1
ATOM 1474 N N . LEU A 1 195 ? 17.008 -2.580 -25.577 1.00 69.50 195 LEU A N 1
ATOM 1475 C CA . LEU A 1 195 ? 15.798 -2.711 -24.778 1.00 69.50 195 LEU A CA 1
ATOM 1476 C C . LEU A 1 195 ? 15.241 -4.141 -24.879 1.00 69.50 195 LEU A C 1
ATOM 1478 O O . LEU A 1 195 ? 15.204 -4.693 -25.973 1.00 69.50 195 LEU A O 1
ATOM 1482 N N . ASP A 1 196 ? 14.766 -4.698 -23.762 1.00 75.38 196 ASP A N 1
ATOM 1483 C CA . ASP A 1 196 ? 13.910 -5.894 -23.713 1.00 75.38 196 ASP A CA 1
ATOM 1484 C C . ASP A 1 196 ? 12.484 -5.500 -23.267 1.00 75.38 196 ASP A C 1
ATOM 1486 O O . ASP A 1 196 ? 12.190 -5.442 -22.063 1.00 75.38 196 ASP A O 1
ATOM 1490 N N . PRO A 1 197 ? 11.580 -5.183 -24.218 1.00 76.88 197 PRO A N 1
ATOM 1491 C CA . PRO A 1 197 ? 10.215 -4.775 -23.901 1.00 76.88 197 PRO A CA 1
ATOM 1492 C C . PRO A 1 197 ? 9.403 -5.883 -23.224 1.00 76.88 197 PRO A C 1
ATOM 1494 O O . PRO A 1 197 ? 8.604 -5.608 -22.327 1.00 76.88 197 PRO A O 1
ATOM 1497 N N . ALA A 1 198 ? 9.612 -7.138 -23.633 1.00 79.81 198 ALA A N 1
ATOM 1498 C CA . ALA A 1 198 ? 8.878 -8.283 -23.107 1.00 79.81 198 ALA A CA 1
ATOM 1499 C C . ALA A 1 198 ? 9.266 -8.562 -21.649 1.00 79.81 198 ALA A C 1
ATOM 1501 O O . ALA A 1 198 ? 8.388 -8.754 -20.802 1.00 79.81 198 ALA A O 1
ATOM 1502 N N . GLY A 1 199 ? 10.563 -8.498 -21.335 1.00 78.38 199 GLY A N 1
ATOM 1503 C CA . GLY A 1 199 ? 11.069 -8.606 -19.969 1.00 78.38 199 GLY A CA 1
ATOM 1504 C C . GLY A 1 199 ? 10.538 -7.499 -19.057 1.00 78.38 199 GLY A C 1
ATOM 1505 O O . GLY A 1 199 ? 10.099 -7.784 -17.941 1.00 78.38 199 GLY A O 1
ATOM 1506 N N . LEU A 1 200 ? 10.491 -6.251 -19.542 1.00 82.12 200 LEU A N 1
ATOM 1507 C CA . LEU A 1 200 ? 9.914 -5.125 -18.798 1.00 82.12 200 LEU A CA 1
ATOM 1508 C C . LEU A 1 200 ? 8.430 -5.359 -18.471 1.00 82.12 200 LEU A C 1
ATOM 1510 O O . LEU A 1 200 ? 8.019 -5.222 -17.317 1.00 82.12 200 LEU A O 1
ATOM 1514 N N . ILE A 1 201 ? 7.629 -5.741 -19.469 1.00 86.88 201 ILE A N 1
ATOM 1515 C CA . ILE A 1 201 ? 6.195 -6.018 -19.292 1.00 86.88 201 ILE A CA 1
ATOM 1516 C C . ILE A 1 201 ? 5.983 -7.186 -18.320 1.00 86.88 201 ILE A C 1
ATOM 1518 O O . ILE A 1 201 ? 5.115 -7.102 -17.447 1.00 86.88 201 ILE A O 1
ATOM 1522 N N . SER A 1 202 ? 6.783 -8.253 -18.424 1.00 84.75 202 SER A N 1
ATOM 1523 C CA . SER A 1 202 ? 6.693 -9.411 -17.527 1.00 84.75 202 SER A CA 1
ATOM 1524 C C . SER A 1 202 ? 6.977 -9.028 -16.074 1.00 84.75 202 SER A C 1
ATOM 1526 O O . SER A 1 202 ? 6.207 -9.390 -15.188 1.00 84.75 202 SER A O 1
ATOM 1528 N N . GLN A 1 203 ? 8.029 -8.242 -15.823 1.00 85.56 203 GLN A N 1
ATOM 1529 C CA . GLN A 1 203 ? 8.380 -7.794 -14.469 1.00 85.56 203 GLN A CA 1
ATOM 1530 C C . GLN A 1 203 ? 7.277 -6.938 -13.842 1.00 85.56 203 GLN A C 1
ATOM 1532 O O . GLN A 1 203 ? 6.928 -7.126 -12.676 1.00 85.56 203 GLN A O 1
ATOM 1537 N N . VAL A 1 204 ? 6.690 -6.024 -14.619 1.00 88.50 204 VAL A N 1
ATOM 1538 C CA . VAL A 1 204 ? 5.557 -5.212 -14.154 1.00 88.50 204 VAL A CA 1
ATOM 1539 C C . VAL A 1 204 ? 4.334 -6.079 -13.884 1.00 88.50 204 VAL A C 1
ATOM 1541 O O . VAL A 1 204 ? 3.673 -5.909 -12.863 1.00 88.50 204 VAL A O 1
ATOM 1544 N N . THR A 1 205 ? 4.065 -7.052 -14.750 1.00 90.31 205 THR A N 1
ATOM 1545 C CA . THR A 1 205 ? 2.955 -7.993 -14.571 1.00 90.31 205 THR A CA 1
ATOM 1546 C C . THR A 1 205 ? 3.105 -8.795 -13.277 1.00 90.31 205 THR A C 1
ATOM 1548 O O . THR A 1 205 ? 2.137 -8.931 -12.531 1.00 90.31 205 THR A O 1
ATOM 1551 N N . ASP A 1 206 ? 4.303 -9.285 -12.961 1.00 83.88 206 ASP A N 1
ATOM 1552 C CA . ASP A 1 206 ? 4.549 -10.042 -11.728 1.00 83.88 206 ASP A CA 1
ATOM 1553 C C . ASP A 1 206 ? 4.469 -9.164 -10.468 1.00 83.88 206 ASP A C 1
ATOM 1555 O O . ASP A 1 206 ? 3.916 -9.584 -9.444 1.00 83.88 206 ASP A O 1
ATOM 1559 N N . ALA A 1 207 ? 4.919 -7.909 -10.552 1.00 86.88 207 ALA A N 1
ATOM 1560 C CA . ALA A 1 207 ? 4.715 -6.935 -9.483 1.00 86.88 207 ALA A CA 1
ATOM 1561 C C . ALA A 1 207 ? 3.217 -6.666 -9.238 1.00 86.88 207 ALA A C 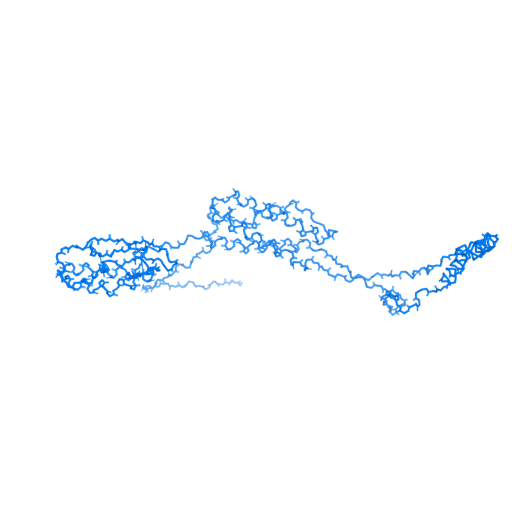1
ATOM 1563 O O . ALA A 1 207 ? 2.769 -6.635 -8.091 1.00 86.88 207 ALA A O 1
ATOM 1564 N N . LEU A 1 208 ? 2.417 -6.552 -10.303 1.00 89.44 208 LEU A N 1
ATOM 1565 C CA . LEU A 1 208 ? 0.966 -6.377 -10.195 1.00 89.44 208 LEU A CA 1
ATOM 1566 C C . LEU A 1 208 ? 0.251 -7.626 -9.666 1.00 89.44 208 LEU A C 1
ATOM 1568 O O . LEU A 1 208 ? -0.687 -7.488 -8.890 1.00 89.44 208 LEU A O 1
ATOM 1572 N N . LYS A 1 209 ? 0.703 -8.843 -9.993 1.00 87.62 209 LYS A N 1
ATOM 1573 C CA . LYS A 1 209 ? 0.176 -10.069 -9.355 1.00 87.62 209 LYS A CA 1
ATOM 1574 C C . LYS A 1 209 ? 0.437 -10.081 -7.847 1.00 87.62 209 LYS A C 1
ATOM 1576 O O . LYS A 1 209 ? -0.392 -10.546 -7.070 1.00 87.62 209 LYS A O 1
ATOM 1581 N N . THR A 1 210 ? 1.585 -9.555 -7.423 1.00 85.19 210 THR A N 1
ATOM 1582 C CA . THR A 1 210 ? 1.897 -9.400 -5.996 1.00 85.19 210 THR A CA 1
ATOM 1583 C C . THR A 1 210 ? 0.963 -8.377 -5.346 1.00 85.19 210 THR A C 1
ATOM 1585 O O . THR A 1 210 ? 0.437 -8.626 -4.262 1.00 85.19 210 THR A O 1
ATOM 1588 N N . ALA A 1 211 ? 0.699 -7.258 -6.026 1.00 85.56 211 ALA A N 1
ATOM 1589 C CA . ALA A 1 211 ? -0.289 -6.276 -5.588 1.00 85.56 211 ALA A CA 1
ATOM 1590 C C . ALA A 1 211 ? -1.700 -6.883 -5.476 1.00 85.56 211 ALA A C 1
ATOM 1592 O O . ALA A 1 211 ? -2.375 -6.651 -4.475 1.00 85.56 211 ALA A O 1
ATOM 1593 N N . ASP A 1 212 ? -2.108 -7.727 -6.427 1.00 87.31 212 ASP A N 1
ATOM 1594 C CA . ASP A 1 212 ? -3.381 -8.457 -6.367 1.00 87.31 212 ASP A CA 1
ATOM 1595 C C . ASP A 1 212 ? -3.465 -9.335 -5.112 1.00 87.31 212 ASP A C 1
ATOM 1597 O O . ASP A 1 212 ? -4.487 -9.344 -4.430 1.00 87.31 212 ASP A O 1
ATOM 1601 N N . HIS A 1 213 ? -2.378 -10.017 -4.733 1.00 80.88 213 HIS A N 1
ATOM 1602 C CA . HIS A 1 213 ? -2.349 -10.795 -3.492 1.00 80.88 213 HIS A CA 1
ATOM 1603 C C . HIS A 1 213 ? -2.556 -9.926 -2.238 1.00 80.88 213 HIS A C 1
ATOM 1605 O O . HIS A 1 213 ? -3.222 -10.351 -1.293 1.00 80.88 213 HIS A O 1
ATOM 1611 N N . ILE A 1 214 ? -2.018 -8.703 -2.220 1.00 79.69 214 ILE A N 1
ATOM 1612 C CA . ILE A 1 214 ? -2.227 -7.749 -1.120 1.00 79.69 214 ILE A CA 1
ATOM 1613 C C . ILE A 1 214 ? -3.684 -7.278 -1.094 1.00 79.69 214 ILE A C 1
ATOM 1615 O O . ILE A 1 214 ? -4.298 -7.267 -0.029 1.00 79.69 214 ILE A O 1
ATOM 1619 N N . LEU A 1 215 ? -4.254 -6.937 -2.252 1.00 85.19 215 LEU A N 1
ATOM 1620 C CA . LEU A 1 215 ? -5.656 -6.526 -2.361 1.00 85.19 215 LEU A CA 1
ATOM 1621 C C . LEU A 1 215 ? -6.609 -7.623 -1.895 1.00 85.19 215 LEU A C 1
ATOM 1623 O O . LEU A 1 215 ? -7.548 -7.328 -1.162 1.00 85.19 215 LEU A O 1
ATOM 1627 N N . LEU A 1 216 ? -6.328 -8.884 -2.231 1.00 83.12 216 LEU A N 1
ATOM 1628 C CA . LEU A 1 216 ? -7.101 -10.021 -1.737 1.00 83.12 216 LEU A CA 1
ATOM 1629 C C . LEU A 1 216 ? -7.097 -10.084 -0.208 1.00 83.12 216 LEU A C 1
ATOM 1631 O O . LEU A 1 216 ? -8.155 -10.248 0.396 1.00 83.12 216 LEU A O 1
ATOM 1635 N N . ARG A 1 217 ? -5.938 -9.882 0.431 1.00 76.19 217 ARG A N 1
ATOM 1636 C CA . ARG A 1 217 ? -5.852 -9.844 1.901 1.00 76.19 217 ARG A CA 1
ATOM 1637 C C . ARG A 1 217 ? -6.597 -8.662 2.508 1.00 76.19 217 ARG A C 1
ATOM 1639 O O . ARG A 1 217 ? -7.213 -8.826 3.549 1.00 76.19 217 ARG A O 1
ATOM 1646 N N . LEU A 1 218 ? -6.551 -7.495 1.870 1.00 77.38 218 LEU A N 1
ATOM 1647 C CA . LEU A 1 218 ? -7.285 -6.312 2.328 1.00 77.38 218 LEU A CA 1
ATOM 1648 C C . LEU A 1 218 ? -8.799 -6.455 2.138 1.00 77.38 218 LEU A C 1
ATOM 1650 O O . LEU A 1 218 ? -9.563 -5.866 2.891 1.00 77.38 218 LEU A O 1
ATOM 1654 N N . SER A 1 219 ? -9.221 -7.220 1.131 1.00 77.19 219 SER A N 1
ATOM 1655 C CA . SER A 1 219 ? -10.632 -7.509 0.862 1.00 77.19 219 SER A CA 1
ATOM 1656 C C . SER A 1 219 ? -11.199 -8.629 1.731 1.00 77.19 219 SER A C 1
ATOM 1658 O O . SER A 1 219 ? -12.417 -8.806 1.773 1.00 77.19 219 SER A O 1
ATOM 1660 N N . ALA A 1 220 ? -10.335 -9.401 2.400 1.00 68.00 220 ALA A N 1
ATOM 1661 C CA . ALA A 1 220 ? -10.784 -10.425 3.322 1.00 68.00 220 ALA A CA 1
ATOM 1662 C C . ALA A 1 220 ? -11.565 -9.739 4.454 1.00 68.00 220 ALA A C 1
ATOM 1664 O O . ALA A 1 220 ? -11.049 -8.783 5.040 1.00 68.00 220 ALA A O 1
ATOM 1665 N N . PRO A 1 221 ? -12.796 -10.186 4.759 1.00 58.56 221 PRO A N 1
ATOM 1666 C CA . PRO A 1 221 ? -13.526 -9.649 5.892 1.00 58.56 221 PRO A CA 1
ATOM 1667 C C . PRO A 1 221 ? -12.662 -9.840 7.136 1.00 58.56 221 PRO A C 1
ATOM 1669 O O . PRO A 1 221 ? -12.249 -10.961 7.444 1.00 58.56 221 PRO A O 1
ATOM 1672 N N . THR A 1 222 ? -12.347 -8.740 7.821 1.00 56.03 222 THR A N 1
ATOM 1673 C CA . THR A 1 222 ? -11.754 -8.802 9.155 1.00 56.03 222 THR A CA 1
ATOM 1674 C C . THR A 1 222 ? -12.669 -9.705 9.976 1.00 56.03 222 THR A C 1
ATOM 1676 O O . THR A 1 222 ? -13.876 -9.450 9.958 1.00 56.03 222 THR A O 1
ATOM 1679 N N . PRO A 1 223 ? -12.168 -10.768 10.630 1.00 57.84 223 PRO A N 1
ATOM 1680 C CA . PRO A 1 223 ? -13.024 -11.573 11.484 1.00 57.84 223 PRO A CA 1
ATOM 1681 C C . PRO A 1 223 ? -13.662 -10.620 12.494 1.00 57.84 223 PRO A C 1
ATOM 1683 O O . PRO A 1 223 ? -12.957 -9.952 13.252 1.00 57.84 223 PRO A O 1
ATOM 1686 N N . GLU A 1 224 ? -14.983 -10.465 12.424 1.00 55.91 224 GLU A N 1
ATOM 1687 C CA . GLU A 1 224 ? -15.719 -9.738 13.443 1.00 55.91 224 GLU A CA 1
ATOM 1688 C C . GLU A 1 224 ? -15.525 -10.535 14.727 1.00 55.91 224 GLU A C 1
ATOM 1690 O O . GLU A 1 224 ? -16.082 -11.618 14.873 1.00 55.91 224 GLU A O 1
ATOM 1695 N N . THR A 1 225 ? -14.684 -10.049 15.639 1.00 62.62 225 THR A N 1
ATOM 1696 C CA . THR A 1 225 ? -14.602 -10.631 16.976 1.00 62.62 225 THR A CA 1
ATOM 1697 C C . THR A 1 225 ? -15.941 -10.362 17.642 1.00 62.62 225 THR A C 1
ATOM 1699 O O . THR A 1 225 ? -16.211 -9.240 18.087 1.00 62.62 225 THR A O 1
ATOM 1702 N N . HIS A 1 226 ? -16.824 -11.356 17.666 1.00 72.44 226 HIS A N 1
ATOM 1703 C CA . HIS A 1 226 ? -18.078 -11.195 18.366 1.00 72.44 226 HIS A CA 1
ATOM 1704 C C . HIS A 1 226 ? -17.803 -11.216 19.871 1.00 72.44 226 HIS A C 1
ATOM 1706 O O . HIS A 1 226 ? -16.951 -11.951 20.361 1.00 72.44 226 HIS A O 1
ATOM 1712 N N . TRP A 1 227 ? -18.539 -10.412 20.641 1.00 77.38 227 TRP A N 1
ATOM 1713 C CA . TRP A 1 227 ? -18.341 -10.322 22.095 1.00 77.38 227 TRP A CA 1
ATOM 1714 C C . TRP A 1 227 ? -18.480 -11.682 22.807 1.00 77.38 227 TRP A C 1
ATOM 1716 O O . TRP A 1 227 ? -17.922 -11.871 23.883 1.00 77.38 227 TRP A O 1
ATOM 1726 N N . HIS A 1 228 ? -19.216 -12.627 22.214 1.00 77.38 228 HIS A N 1
ATOM 1727 C CA . HIS A 1 228 ? -19.412 -13.969 22.759 1.00 77.38 228 HIS A CA 1
ATOM 1728 C C . HIS A 1 228 ? -18.228 -14.914 22.517 1.00 77.38 228 HIS A C 1
ATOM 1730 O O . HIS A 1 228 ? -18.149 -15.943 23.182 1.00 77.38 228 HIS A O 1
ATOM 1736 N N . ASP A 1 229 ? -17.299 -14.559 21.627 1.00 79.88 229 ASP A N 1
ATOM 1737 C CA . ASP A 1 229 ? -16.066 -15.321 21.400 1.00 79.88 229 ASP A CA 1
ATOM 1738 C C . ASP A 1 229 ? -14.984 -14.979 22.442 1.00 79.88 229 ASP A C 1
ATOM 1740 O O . ASP A 1 229 ? -13.992 -15.697 22.595 1.00 79.88 229 ASP A O 1
ATOM 1744 N N . ASP A 1 230 ? -15.175 -13.901 23.213 1.00 83.19 230 ASP A N 1
ATOM 1745 C CA . ASP A 1 230 ? -14.302 -13.554 24.329 1.00 83.19 230 ASP A CA 1
ATOM 1746 C C . ASP A 1 230 ? -14.611 -14.446 25.545 1.00 83.19 230 ASP A C 1
ATOM 1748 O O . ASP A 1 230 ? -15.545 -14.227 26.327 1.00 83.19 230 ASP A O 1
ATOM 1752 N N . THR A 1 231 ? -13.781 -15.477 25.710 1.00 87.31 231 THR A N 1
ATOM 1753 C CA . THR A 1 231 ? -13.832 -16.425 26.838 1.00 87.31 231 THR A CA 1
ATOM 1754 C C . THR A 1 231 ? -13.776 -15.748 28.210 1.00 87.31 231 THR A C 1
ATOM 1756 O O . THR A 1 231 ? -14.378 -16.239 29.164 1.00 87.31 231 THR A O 1
ATOM 1759 N N . ARG A 1 232 ? -13.086 -14.609 28.341 1.00 86.31 232 ARG A N 1
ATOM 1760 C CA . ARG A 1 232 ? -12.989 -13.890 29.617 1.00 86.31 232 ARG A CA 1
ATOM 1761 C C . ARG A 1 232 ? -14.258 -13.092 29.891 1.00 86.31 232 ARG A C 1
ATOM 1763 O O . ARG A 1 232 ? -14.732 -13.079 31.026 1.00 86.31 232 ARG A O 1
ATOM 1770 N N . LEU A 1 233 ? -14.827 -12.452 28.867 1.00 89.12 233 LEU A N 1
ATOM 1771 C CA . LEU A 1 233 ? -16.087 -11.717 29.009 1.00 89.12 233 LEU A CA 1
ATOM 1772 C C . LEU A 1 233 ? -17.237 -12.671 29.342 1.00 89.12 233 LEU A C 1
ATOM 1774 O O . LEU A 1 233 ? -18.020 -12.407 30.254 1.00 89.12 233 LEU A O 1
ATOM 1778 N N . THR A 1 234 ? -17.314 -13.801 28.642 1.00 91.31 234 THR A N 1
ATOM 1779 C CA . THR A 1 234 ? -18.322 -14.836 28.906 1.00 91.31 234 THR A CA 1
ATOM 1780 C C . THR A 1 234 ? -18.171 -15.442 30.303 1.00 91.31 234 THR A C 1
ATOM 1782 O O . THR A 1 234 ? -19.176 -15.602 30.997 1.00 91.31 234 THR A O 1
ATOM 1785 N N . ALA A 1 235 ? -16.942 -15.677 30.776 1.00 91.19 235 ALA A N 1
ATOM 1786 C CA . ALA A 1 235 ? -16.686 -16.116 32.149 1.00 91.19 235 ALA A CA 1
ATOM 1787 C C . ALA A 1 235 ? -17.121 -15.080 33.204 1.00 91.19 235 ALA A C 1
ATOM 1789 O O . ALA A 1 235 ? -17.735 -15.451 34.206 1.00 91.19 235 ALA A O 1
ATOM 1790 N N . LEU A 1 236 ? -16.866 -13.784 32.977 1.00 93.88 236 LEU A N 1
ATOM 1791 C CA . LEU A 1 236 ? -17.337 -12.718 33.869 1.00 93.88 236 LEU A CA 1
ATOM 1792 C C . LEU A 1 236 ? -18.870 -12.685 33.934 1.00 93.88 236 LEU A C 1
ATOM 1794 O O . LEU A 1 236 ? -19.437 -12.623 35.024 1.00 93.88 236 LEU A O 1
ATOM 1798 N N . LEU A 1 237 ? -19.547 -12.742 32.783 1.00 93.69 237 LEU A N 1
ATOM 1799 C CA . LEU A 1 237 ? -21.012 -12.751 32.723 1.00 93.69 237 LEU A CA 1
ATOM 1800 C C . LEU A 1 237 ? -21.597 -13.957 33.464 1.00 93.69 237 LEU A C 1
ATOM 1802 O O . LEU A 1 237 ? -22.539 -13.795 34.238 1.00 93.69 237 LEU A O 1
ATOM 1806 N N . GLN A 1 238 ? -21.012 -15.141 33.280 1.00 94.38 238 GLN A N 1
ATOM 1807 C CA . GLN A 1 238 ? -21.415 -16.348 33.996 1.00 94.38 238 GLN A CA 1
ATOM 1808 C C . GLN A 1 238 ? -21.239 -16.190 35.514 1.00 94.38 238 GLN A C 1
ATOM 1810 O O . GLN A 1 238 ? -22.180 -16.447 36.263 1.00 94.38 238 GLN A O 1
ATOM 1815 N N . GLY A 1 239 ? -20.089 -15.690 35.973 1.00 93.81 239 GLY A N 1
ATOM 1816 C CA . GLY A 1 239 ? -19.845 -15.471 37.402 1.00 93.81 239 GLY A CA 1
ATOM 1817 C C . GLY A 1 239 ? -2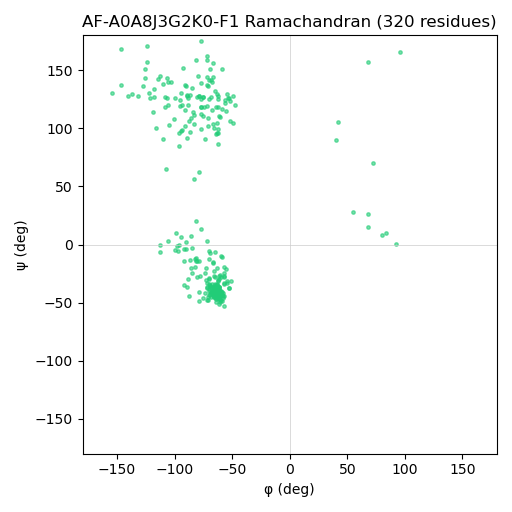0.785 -14.431 38.025 1.00 93.81 239 GLY A C 1
ATOM 1818 O O . GLY A 1 239 ? -21.234 -14.602 39.157 1.00 93.81 239 GLY A O 1
ATOM 1819 N N . LEU A 1 240 ? -21.169 -13.386 37.282 1.00 95.06 240 LEU A N 1
ATOM 1820 C CA . LEU A 1 240 ? -22.175 -12.415 37.732 1.00 95.06 240 LEU A CA 1
ATOM 1821 C C . LEU A 1 240 ? -23.583 -13.025 37.817 1.00 95.06 240 LEU A C 1
ATOM 1823 O O . LEU A 1 240 ? -24.333 -12.708 38.741 1.00 95.06 240 LEU A O 1
ATOM 1827 N N . LEU A 1 241 ? -23.947 -13.912 36.885 1.00 95.06 241 LEU A N 1
ATOM 1828 C CA . LEU A 1 241 ? -25.216 -14.645 36.937 1.00 95.06 241 LEU A CA 1
ATOM 1829 C C . LEU A 1 241 ? -25.264 -15.617 38.123 1.00 95.06 241 LEU A C 1
ATOM 1831 O O . LEU A 1 241 ? -26.309 -15.753 38.761 1.00 95.06 241 LEU A O 1
ATOM 1835 N N . GLU A 1 242 ? -24.146 -16.270 38.438 1.00 95.75 242 GLU A N 1
ATOM 1836 C CA . GLU A 1 242 ? -24.006 -17.128 39.620 1.00 95.75 242 GLU A CA 1
ATOM 1837 C C . GLU A 1 242 ? -24.134 -16.322 40.913 1.00 95.75 242 GLU A C 1
ATOM 1839 O O . GLU A 1 242 ? -24.925 -16.693 41.783 1.00 95.75 242 GLU A O 1
ATOM 1844 N N . ALA A 1 243 ? -23.454 -15.176 40.996 1.00 94.69 243 ALA A N 1
ATOM 1845 C CA . ALA A 1 243 ? -23.558 -14.254 42.124 1.00 94.69 243 ALA A CA 1
ATOM 1846 C C . ALA A 1 243 ? -25.003 -13.782 42.345 1.00 94.69 243 ALA A C 1
ATOM 1848 O O . ALA A 1 243 ? -25.514 -13.829 43.462 1.00 94.69 243 ALA A O 1
ATOM 1849 N N . GLY A 1 244 ? -25.693 -13.392 41.265 1.00 92.69 244 GLY A N 1
ATOM 1850 C CA . GLY A 1 244 ? -27.091 -12.964 41.318 1.00 92.69 244 GLY A CA 1
ATOM 1851 C C . GLY A 1 244 ? -28.053 -14.081 41.731 1.00 92.69 244 GLY A C 1
ATOM 1852 O O . GLY A 1 244 ? -29.025 -13.821 42.432 1.00 92.69 244 GLY A O 1
ATOM 1853 N N . ARG A 1 245 ? -27.782 -15.337 41.350 1.00 95.12 245 ARG A N 1
ATOM 1854 C CA . ARG A 1 245 ? -28.569 -16.499 41.803 1.00 95.12 245 ARG A CA 1
ATOM 1855 C C . ARG A 1 245 ? -28.320 -16.863 43.264 1.00 95.12 245 ARG A C 1
ATOM 1857 O O . ARG A 1 245 ? -29.226 -17.387 43.905 1.00 95.12 245 ARG A O 1
ATOM 1864 N N . ALA A 1 246 ? -27.116 -16.605 43.764 1.00 94.81 246 ALA A N 1
ATOM 1865 C CA . ALA A 1 246 ? -26.743 -16.811 45.159 1.00 94.81 246 ALA A CA 1
ATOM 1866 C C . ALA A 1 246 ? -27.115 -15.626 46.074 1.00 94.81 246 ALA A C 1
ATOM 1868 O O . ALA A 1 246 ? -26.891 -15.714 47.277 1.00 94.81 246 ALA A O 1
ATOM 1869 N N . ASP A 1 247 ? -27.663 -14.538 45.514 1.00 93.69 247 ASP A N 1
ATOM 1870 C CA . ASP A 1 247 ? -27.908 -13.254 46.191 1.00 93.69 247 ASP A CA 1
ATOM 1871 C C . ASP A 1 247 ? -26.642 -12.655 46.851 1.00 93.69 247 ASP A C 1
ATOM 1873 O O . ASP A 1 247 ? -26.697 -11.903 47.824 1.00 93.69 247 ASP A O 1
ATOM 1877 N N . ASP A 1 248 ? -25.463 -12.977 46.304 1.00 94.62 248 ASP A N 1
ATOM 1878 C CA . ASP A 1 248 ? -24.172 -12.522 46.823 1.00 94.62 248 ASP A CA 1
ATOM 1879 C C . ASP A 1 248 ? -23.681 -11.278 46.069 1.00 94.62 248 ASP A C 1
ATOM 1881 O O . ASP A 1 248 ? -22.887 -11.321 45.121 1.00 94.62 248 ASP A O 1
ATOM 1885 N N . SER A 1 249 ? -24.164 -10.125 46.530 1.00 92.88 249 SER A N 1
ATOM 1886 C CA . SER A 1 249 ? -23.766 -8.819 45.995 1.00 92.88 249 SER A CA 1
ATOM 1887 C C . SER A 1 249 ? -22.285 -8.497 46.233 1.00 92.88 249 SER A C 1
ATOM 1889 O O . SER A 1 249 ? -21.688 -7.745 45.459 1.00 92.88 249 SER A O 1
ATOM 1891 N N . HIS A 1 250 ? -21.674 -9.038 47.293 1.00 94.12 250 HIS A N 1
ATOM 1892 C CA . HIS A 1 250 ? -20.268 -8.777 47.599 1.00 94.12 250 HIS A CA 1
ATOM 1893 C C . HIS A 1 250 ? -19.366 -9.490 46.592 1.00 94.12 250 HIS A C 1
ATOM 1895 O O . HIS A 1 250 ? -18.489 -8.860 45.995 1.00 94.12 250 HIS A O 1
ATOM 1901 N N . TYR A 1 251 ? -19.634 -10.772 46.343 1.00 91.88 251 TYR A N 1
ATOM 1902 C CA . TYR A 1 251 ? -18.922 -11.561 45.346 1.00 91.88 251 TYR A CA 1
ATOM 1903 C C . TYR A 1 251 ? -19.053 -10.966 43.937 1.00 91.88 251 TYR A C 1
ATOM 1905 O O . TYR A 1 251 ? -18.049 -10.829 43.237 1.00 91.88 251 TYR A O 1
ATOM 1913 N N . ALA A 1 252 ? -20.250 -10.509 43.545 1.00 92.44 252 ALA A N 1
ATOM 1914 C CA . ALA A 1 252 ? -20.455 -9.841 42.256 1.00 92.44 252 ALA A CA 1
ATOM 1915 C C . ALA A 1 252 ? -19.556 -8.600 42.084 1.00 92.44 252 ALA A C 1
ATOM 1917 O O . ALA A 1 252 ? -18.939 -8.402 41.034 1.00 92.44 252 ALA A O 1
ATOM 1918 N N . LEU A 1 253 ? -19.461 -7.764 43.125 1.00 93.44 253 LEU A N 1
ATOM 1919 C CA . LEU A 1 253 ? -18.637 -6.554 43.107 1.00 93.44 253 LEU A CA 1
ATOM 1920 C C . LEU A 1 253 ? -17.140 -6.868 43.111 1.00 93.44 253 LEU A C 1
ATOM 1922 O O . LEU A 1 253 ? -16.373 -6.179 42.437 1.00 93.44 253 LEU A O 1
ATOM 1926 N N . GLU A 1 254 ? -16.714 -7.886 43.856 1.00 94.38 254 GLU A N 1
ATOM 1927 C CA . GLU A 1 254 ? -15.319 -8.323 43.889 1.00 94.38 254 GLU A CA 1
ATOM 1928 C C . GLU A 1 254 ? -14.879 -8.886 42.532 1.00 94.38 254 GLU A C 1
ATOM 1930 O O . GLU A 1 254 ? -13.843 -8.479 42.000 1.00 94.38 254 GLU A O 1
ATOM 1935 N N . LEU A 1 255 ? -15.713 -9.735 41.924 1.00 92.75 255 LEU A N 1
ATOM 1936 C CA . LEU A 1 255 ? -15.486 -10.284 40.591 1.00 92.75 255 LEU A CA 1
ATOM 1937 C C . LEU A 1 255 ? -15.392 -9.172 39.538 1.00 92.75 255 LEU A C 1
ATOM 1939 O O . LEU A 1 255 ? -14.437 -9.133 38.761 1.00 92.75 255 LEU A O 1
ATOM 1943 N N . ALA A 1 256 ? -16.331 -8.221 39.551 1.00 90.69 256 ALA A N 1
ATOM 1944 C CA . ALA A 1 256 ? -16.308 -7.084 38.635 1.00 90.69 256 ALA A CA 1
ATOM 1945 C C . ALA A 1 256 ? -15.045 -6.226 38.814 1.00 90.69 256 ALA A C 1
ATOM 1947 O O . ALA A 1 256 ? -14.408 -5.855 37.830 1.00 90.69 256 ALA A O 1
ATOM 1948 N N . ARG A 1 257 ? -14.636 -5.933 40.055 1.00 89.88 257 ARG A N 1
ATOM 1949 C CA . ARG A 1 257 ? -13.415 -5.154 40.327 1.00 89.88 257 ARG A CA 1
ATOM 1950 C C . ARG A 1 257 ? -12.148 -5.855 39.848 1.00 89.88 257 ARG A C 1
ATOM 1952 O O . ARG A 1 257 ? -11.217 -5.173 39.426 1.00 89.88 257 ARG A O 1
ATOM 1959 N N . ARG A 1 258 ? -12.106 -7.187 39.923 1.00 91.38 258 ARG A N 1
ATOM 1960 C CA . ARG A 1 258 ? -10.937 -7.983 39.539 1.00 91.38 258 ARG A CA 1
ATOM 1961 C C . ARG A 1 258 ? -10.819 -8.160 38.027 1.00 91.38 258 ARG A C 1
ATOM 1963 O O . ARG A 1 258 ? -9.745 -7.935 37.477 1.00 91.38 258 ARG A O 1
ATOM 1970 N N . GLU A 1 259 ? -11.904 -8.542 37.356 1.00 90.62 259 GLU A N 1
ATOM 1971 C CA . GLU A 1 259 ? -11.851 -8.967 35.950 1.00 90.62 259 GLU A CA 1
ATOM 1972 C C . GLU A 1 259 ? -12.035 -7.804 34.961 1.00 90.62 259 GLU A C 1
ATOM 1974 O O . GLU A 1 259 ? -11.369 -7.761 33.921 1.00 90.62 259 GLU A O 1
ATOM 1979 N N . LEU A 1 260 ? -12.891 -6.823 35.285 1.00 89.12 260 LEU A N 1
ATOM 1980 C CA . LEU A 1 260 ? -13.277 -5.744 34.365 1.00 89.12 260 LEU A CA 1
ATOM 1981 C C . LEU A 1 260 ? -12.096 -4.881 33.879 1.00 89.12 260 LEU A C 1
ATOM 1983 O O . LEU A 1 260 ? -12.061 -4.575 32.685 1.00 89.12 260 LEU A O 1
ATOM 1987 N N . PRO A 1 261 ? -11.099 -4.511 34.715 1.00 87.94 261 PRO A N 1
ATOM 1988 C CA . PRO A 1 261 ? -9.942 -3.754 34.236 1.00 87.94 261 PRO A CA 1
ATOM 1989 C C . PRO A 1 261 ? -9.137 -4.511 33.173 1.00 87.94 261 PRO A C 1
ATOM 1991 O O . PRO A 1 261 ? -8.678 -3.913 32.201 1.00 87.94 261 PRO A O 1
ATOM 1994 N N . SER A 1 262 ? -8.996 -5.831 33.333 1.00 86.75 262 SER A N 1
ATOM 1995 C CA . SER A 1 262 ? -8.242 -6.667 32.394 1.00 86.75 262 SER A CA 1
ATOM 1996 C C . SER A 1 262 ? -8.973 -6.845 31.060 1.00 86.75 262 SER A C 1
ATOM 1998 O O . SER A 1 262 ? -8.340 -6.806 30.006 1.00 86.75 262 SER A O 1
ATOM 2000 N N . LEU A 1 263 ? -10.304 -6.965 31.099 1.00 88.38 263 LEU A N 1
ATOM 2001 C CA . LEU A 1 263 ? -11.156 -7.031 29.911 1.00 88.38 263 LEU A CA 1
ATOM 2002 C C . LEU A 1 263 ? -11.122 -5.727 29.118 1.00 88.38 263 LEU A C 1
ATOM 2004 O O . LEU A 1 263 ? -10.970 -5.739 27.900 1.00 88.38 263 LEU A O 1
ATOM 2008 N N . MET A 1 264 ? -11.210 -4.591 29.813 1.00 86.81 264 MET A N 1
ATOM 2009 C CA . MET A 1 264 ? -11.117 -3.283 29.169 1.00 86.81 264 MET A CA 1
ATOM 2010 C C . MET A 1 264 ? -9.761 -3.084 28.494 1.00 86.81 264 MET A C 1
ATOM 2012 O O . MET A 1 264 ? -9.723 -2.660 27.341 1.00 86.81 264 MET A O 1
ATOM 2016 N N . ALA A 1 265 ? -8.669 -3.460 29.164 1.00 85.81 265 ALA A N 1
ATOM 2017 C CA . ALA A 1 265 ? -7.336 -3.400 28.573 1.00 85.81 265 ALA A CA 1
ATOM 2018 C C . ALA A 1 265 ? -7.215 -4.295 27.326 1.00 85.81 265 ALA A C 1
ATOM 2020 O O . ALA A 1 265 ? -6.671 -3.856 26.317 1.00 85.81 265 ALA A O 1
ATOM 2021 N N . GLY A 1 266 ? -7.777 -5.511 27.353 1.00 82.19 266 GLY A N 1
ATOM 2022 C CA . GLY A 1 266 ? -7.807 -6.409 26.190 1.00 82.19 266 GLY A CA 1
ATOM 2023 C C . GLY A 1 266 ? -8.568 -5.838 24.987 1.00 82.19 266 GLY A C 1
ATOM 2024 O O . GLY A 1 266 ? -8.208 -6.111 23.846 1.00 82.19 266 GLY A O 1
ATOM 2025 N N . ALA A 1 267 ? -9.567 -4.989 25.235 1.00 81.56 267 ALA A N 1
ATOM 2026 C CA . ALA A 1 267 ? -10.318 -4.272 24.207 1.00 81.56 267 ALA A CA 1
ATOM 2027 C C . ALA A 1 267 ? -9.663 -2.944 23.762 1.00 81.56 267 ALA A C 1
ATOM 2029 O O . ALA A 1 267 ? -10.293 -2.163 23.045 1.00 81.56 267 ALA A O 1
ATOM 2030 N N . GLY A 1 268 ? -8.436 -2.642 24.207 1.00 84.94 268 GLY A N 1
ATOM 2031 C CA . GLY A 1 268 ? -7.753 -1.376 23.908 1.00 84.94 268 GLY A CA 1
ATOM 2032 C C . GLY A 1 268 ? -8.404 -0.161 24.582 1.00 84.94 268 GLY A C 1
ATOM 2033 O O . GLY A 1 268 ? -8.3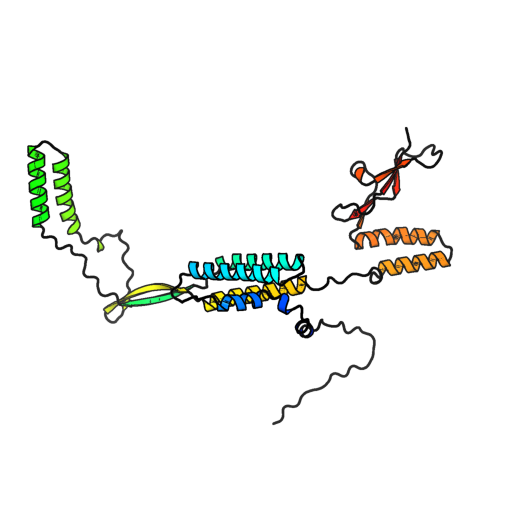37 0.962 24.069 1.00 84.94 268 GLY A O 1
ATOM 2034 N N . LEU A 1 269 ? -9.084 -0.377 25.712 1.00 88.44 269 LEU A N 1
ATOM 2035 C CA . LEU A 1 269 ? -9.735 0.660 26.507 1.00 88.44 269 LEU A CA 1
ATOM 2036 C C . LEU A 1 269 ? -8.996 0.869 27.827 1.00 88.44 269 LEU A C 1
ATOM 2038 O O . LEU A 1 269 ? -8.631 -0.070 28.532 1.00 88.44 269 LEU A O 1
ATOM 2042 N N . LYS A 1 270 ? -8.850 2.133 28.213 1.00 88.12 270 LYS A N 1
ATOM 2043 C CA . LYS A 1 270 ? -8.218 2.546 29.461 1.00 88.12 270 LYS A CA 1
ATOM 2044 C C . LYS A 1 270 ? -9.213 3.282 30.345 1.00 88.12 270 LYS A C 1
ATOM 2046 O O . LYS A 1 270 ? -9.920 4.186 29.894 1.00 88.12 270 LYS A O 1
ATOM 2051 N N . GLN A 1 271 ? -9.228 2.910 31.622 1.00 88.50 271 GLN A N 1
ATOM 2052 C CA . GLN A 1 271 ? -9.870 3.702 32.663 1.00 88.50 271 GLN A CA 1
ATOM 2053 C C . GLN A 1 271 ? -8.927 4.830 33.069 1.00 88.50 271 GLN A C 1
ATOM 2055 O O . GLN A 1 271 ? -7.756 4.603 33.381 1.00 88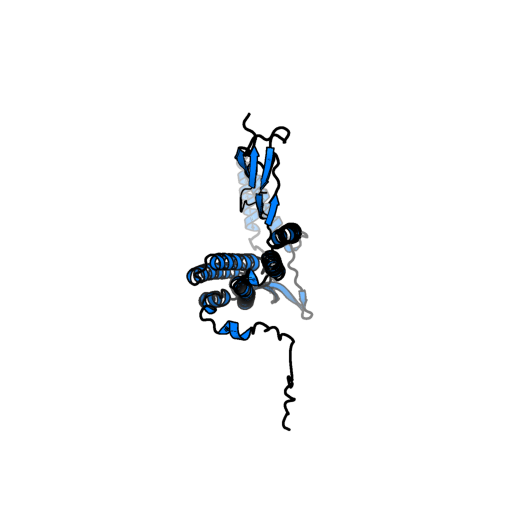.50 271 GLN A O 1
ATOM 2060 N N . VAL A 1 272 ? -9.433 6.055 33.029 1.00 87.69 272 VAL A N 1
ATOM 2061 C CA . VAL A 1 272 ? -8.694 7.241 33.441 1.00 87.69 272 VAL A CA 1
ATOM 2062 C C . VAL A 1 272 ? -9.426 7.858 34.611 1.00 87.69 272 VAL A C 1
ATOM 2064 O O . VAL A 1 272 ? -10.622 8.129 34.522 1.00 87.69 272 VAL A O 1
ATOM 2067 N N . ASP A 1 273 ? -8.693 8.090 35.693 1.00 87.75 273 ASP A N 1
ATOM 2068 C CA . ASP A 1 273 ? -9.181 8.845 36.835 1.00 87.75 273 ASP A CA 1
ATOM 2069 C C . ASP A 1 273 ? -9.066 10.350 36.597 1.00 87.75 273 ASP A C 1
ATOM 2071 O O . ASP A 1 273 ? -8.303 10.844 35.754 1.00 87.75 273 ASP A O 1
ATOM 2075 N N . TYR A 1 274 ? -9.866 11.104 37.345 1.00 83.75 274 TYR A N 1
ATOM 2076 C CA . TYR A 1 274 ? -9.846 12.550 37.249 1.00 83.75 274 TYR A CA 1
ATOM 2077 C C . TYR A 1 274 ? -8.506 13.120 37.711 1.00 83.75 274 TYR A C 1
ATOM 2079 O O . TYR A 1 274 ? -8.003 12.828 38.796 1.00 83.75 274 TYR A O 1
ATOM 2087 N N . SER A 1 275 ? -7.969 14.016 36.898 1.00 85.00 275 SER A N 1
ATOM 2088 C CA . SER A 1 275 ? -6.828 14.856 37.223 1.00 85.00 275 SER A CA 1
ATOM 2089 C C . SER A 1 275 ? -6.995 16.205 36.529 1.00 85.00 275 SER A C 1
ATOM 2091 O O . SER A 1 275 ? -7.826 16.364 35.634 1.00 85.00 275 SER A O 1
ATOM 2093 N N . LYS A 1 276 ? -6.171 17.192 36.895 1.00 82.62 276 LYS A N 1
ATOM 2094 C CA . LYS A 1 276 ? -6.206 18.510 36.241 1.00 82.62 276 LYS A CA 1
ATOM 2095 C C . LYS A 1 276 ? -5.933 18.432 34.732 1.00 82.62 276 LYS A C 1
ATOM 2097 O O . LYS A 1 276 ? -6.430 19.276 34.000 1.00 82.62 276 LYS A O 1
ATOM 2102 N N . THR A 1 277 ? -5.173 17.436 34.275 1.00 85.31 277 THR A N 1
ATOM 2103 C CA . THR A 1 277 ? -4.832 17.245 32.856 1.00 85.31 277 THR A CA 1
ATOM 2104 C C . THR A 1 277 ? -5.902 16.475 32.085 1.00 85.31 277 THR A C 1
ATOM 2106 O O . THR A 1 277 ? -6.016 16.654 30.880 1.00 85.31 277 THR A O 1
ATOM 2109 N N . SER A 1 278 ? -6.711 15.657 32.766 1.00 84.38 278 SER A N 1
ATOM 2110 C CA . SER A 1 278 ? -7.831 14.914 32.174 1.00 84.38 278 SER A CA 1
ATOM 2111 C C . SER A 1 278 ? -9.185 15.594 32.395 1.00 84.38 278 SER A C 1
ATOM 2113 O O . SER A 1 278 ? -10.213 14.995 32.104 1.00 84.38 278 SER A O 1
ATOM 2115 N N . ALA A 1 279 ? -9.213 16.838 32.887 1.00 84.44 279 ALA A N 1
ATOM 2116 C CA . ALA A 1 279 ? -10.437 17.522 33.306 1.00 84.44 279 ALA A CA 1
ATOM 2117 C C . ALA A 1 279 ? -11.502 17.625 32.201 1.00 84.44 279 ALA A C 1
ATOM 2119 O O . ALA A 1 279 ? -12.692 17.492 32.487 1.00 84.44 279 ALA A O 1
ATOM 2120 N N . ASP A 1 280 ? -11.082 17.780 30.944 1.00 87.69 280 ASP A N 1
ATOM 2121 C CA . ASP A 1 280 ? -11.985 17.868 29.791 1.00 87.69 280 ASP A CA 1
ATOM 2122 C C . ASP A 1 280 ? -12.733 16.552 29.518 1.00 87.69 280 ASP A C 1
ATOM 2124 O O . ASP A 1 280 ? -13.758 16.534 28.832 1.00 87.69 280 ASP A O 1
ATOM 2128 N N . TRP A 1 281 ? -12.280 15.435 30.092 1.00 88.12 281 TRP A N 1
ATOM 2129 C CA . TRP A 1 281 ? -12.885 14.113 29.911 1.00 88.12 281 TRP A CA 1
ATOM 2130 C C . TRP A 1 281 ? -13.971 13.801 30.941 1.00 88.12 281 TRP A C 1
ATOM 2132 O O . TRP A 1 281 ? -14.539 12.710 30.901 1.00 88.12 281 TRP A O 1
ATOM 2142 N N . PHE A 1 282 ? -14.285 14.739 31.838 1.00 89.62 282 PHE A N 1
ATOM 2143 C CA . PHE A 1 282 ? -15.234 14.523 32.925 1.00 89.62 282 PHE A CA 1
ATOM 2144 C C . PHE A 1 282 ? -16.350 15.560 32.951 1.00 89.62 282 PHE A C 1
ATOM 2146 O O . PHE A 1 282 ? -16.131 16.752 32.735 1.00 89.62 282 PHE A O 1
ATOM 2153 N N . ASP A 1 283 ? -17.541 15.095 33.307 1.00 86.69 283 ASP A N 1
ATOM 2154 C CA . ASP A 1 283 ? -18.672 15.944 33.649 1.00 86.69 283 ASP A CA 1
ATOM 2155 C C . ASP A 1 283 ? -18.677 16.228 35.157 1.00 86.69 283 ASP A C 1
ATOM 2157 O O . ASP A 1 283 ? -18.432 15.348 35.989 1.00 86.69 283 ASP A O 1
ATOM 2161 N N . ARG A 1 284 ? -18.956 17.483 35.522 1.00 83.88 284 ARG A N 1
ATOM 2162 C CA . ARG A 1 284 ? -19.024 17.929 36.918 1.00 83.88 284 ARG A CA 1
ATOM 2163 C C . ARG A 1 284 ? -20.460 17.845 37.411 1.00 83.88 284 ARG A C 1
ATOM 2165 O O . ARG A 1 284 ? -21.338 18.523 36.883 1.00 83.88 284 ARG A O 1
ATOM 2172 N N . LEU A 1 285 ? -20.683 17.049 38.446 1.00 80.00 285 LEU A N 1
ATOM 2173 C CA . LEU A 1 285 ? -21.981 16.874 39.085 1.00 80.00 285 LEU A CA 1
ATOM 2174 C C . LEU A 1 285 ? -21.947 17.449 40.509 1.00 80.00 285 LEU A C 1
ATOM 2176 O O . LEU A 1 285 ? -20.913 17.367 41.170 1.00 80.00 285 LEU A O 1
ATOM 2180 N N . PRO A 1 286 ? -23.045 18.037 41.013 1.00 74.69 286 PRO A N 1
ATOM 2181 C CA . PRO A 1 286 ? -23.117 18.457 42.409 1.00 74.69 286 PRO A CA 1
ATOM 2182 C C . PRO A 1 286 ? -23.090 17.233 43.338 1.00 74.69 286 PRO A C 1
ATOM 2184 O O . PRO A 1 286 ? -23.653 16.190 43.007 1.00 74.69 286 PRO A O 1
ATOM 2187 N N . VAL A 1 287 ? -22.443 17.355 44.501 1.00 72.25 287 VAL A N 1
ATOM 2188 C CA . VAL A 1 287 ? -22.397 16.269 45.497 1.00 72.25 287 VAL A CA 1
ATOM 2189 C C . VAL A 1 287 ? -23.814 15.962 46.017 1.00 72.25 287 VAL A C 1
ATOM 2191 O O . VAL A 1 287 ? -24.506 16.887 46.452 1.00 72.25 287 VAL A O 1
ATOM 2194 N N . PRO A 1 288 ? -24.263 14.693 46.025 1.00 61.06 288 PRO A N 1
ATOM 2195 C CA . PRO A 1 288 ? -25.515 14.314 46.670 1.00 61.06 288 PRO A CA 1
ATOM 2196 C C . PRO A 1 288 ? -25.358 14.276 48.205 1.00 61.06 288 PRO A C 1
ATOM 2198 O O . PRO A 1 288 ? -24.696 13.395 48.749 1.00 61.06 288 PRO A O 1
ATOM 2201 N N . GLY A 1 289 ? -25.994 15.227 48.902 1.00 58.78 289 GLY A N 1
ATOM 2202 C CA . GLY A 1 289 ? -26.160 15.242 50.366 1.00 58.78 289 GLY A CA 1
ATOM 2203 C C . GLY A 1 289 ? -25.132 16.055 51.174 1.00 58.78 289 GLY A C 1
ATOM 2204 O O . GLY A 1 289 ? -24.070 16.436 50.673 1.00 58.78 289 GLY A O 1
ATOM 2205 N N . ASN A 1 290 ? -25.467 16.306 52.452 1.00 55.06 290 ASN A N 1
ATOM 2206 C CA . ASN A 1 290 ? -24.599 16.951 53.450 1.00 55.06 290 ASN A CA 1
ATOM 2207 C C . ASN A 1 290 ? -23.364 16.081 53.691 1.00 55.06 290 ASN A C 1
ATOM 2209 O O . ASN A 1 290 ? -23.388 15.109 54.442 1.00 55.06 290 ASN A O 1
ATOM 2213 N N . SER A 1 291 ? -22.286 16.413 52.999 1.00 54.75 291 SER A N 1
ATOM 2214 C CA . SER A 1 291 ? -21.024 15.684 53.023 1.00 54.75 291 SER A CA 1
ATOM 2215 C C . SER A 1 291 ? -19.997 16.497 53.794 1.00 54.75 291 SER A C 1
ATOM 2217 O O . SER A 1 291 ? -19.013 16.967 53.227 1.00 54.75 291 SER A O 1
ATOM 2219 N N . ASP A 1 292 ? -20.233 16.684 55.090 1.00 52.44 292 ASP A N 1
ATOM 2220 C CA . ASP A 1 292 ? -19.243 17.285 55.981 1.00 52.44 292 ASP A CA 1
ATOM 2221 C C . ASP A 1 292 ? -17.994 16.387 56.027 1.00 52.44 292 ASP A C 1
ATOM 2223 O O . ASP A 1 292 ? -18.074 15.181 56.259 1.00 52.44 292 ASP A O 1
ATOM 2227 N N . GLY A 1 293 ? -16.828 16.966 55.723 1.00 57.56 293 GLY A N 1
ATOM 2228 C CA . GLY A 1 293 ? -15.522 16.301 55.844 1.00 57.56 293 GLY A CA 1
ATOM 2229 C C . GLY A 1 293 ? -14.964 15.576 54.607 1.00 57.56 293 GLY A C 1
ATOM 2230 O O . GLY A 1 293 ? -13.866 15.033 54.692 1.00 57.56 293 GLY A O 1
ATOM 2231 N N . LYS A 1 294 ? -15.649 15.565 53.453 1.00 57.22 294 LYS A N 1
ATOM 2232 C CA . LYS A 1 294 ? -15.113 14.980 52.198 1.00 57.22 294 LYS A CA 1
ATOM 2233 C C . LYS A 1 294 ? -14.389 16.012 51.307 1.00 57.22 294 LYS A C 1
ATOM 2235 O O . LYS A 1 294 ? -14.733 17.196 51.390 1.00 57.22 294 LYS A O 1
ATOM 2240 N N . PRO A 1 295 ? -13.401 15.583 50.486 1.00 60.00 295 PRO A N 1
ATOM 2241 C CA . PRO A 1 295 ? -12.634 16.459 49.590 1.00 60.00 295 PRO A CA 1
ATOM 2242 C C . PRO A 1 295 ? -13.530 17.199 48.584 1.00 60.00 295 PRO A C 1
ATOM 2244 O O . PRO A 1 295 ? -14.563 16.676 48.174 1.00 60.00 295 PRO A O 1
ATOM 2247 N N . ASP A 1 296 ? -13.110 18.396 48.157 1.00 65.44 296 ASP A N 1
ATOM 2248 C CA . ASP A 1 296 ? -13.904 19.295 47.294 1.00 65.44 296 ASP A CA 1
ATOM 2249 C C . ASP A 1 296 ? -14.216 18.722 45.899 1.00 65.44 296 ASP A C 1
ATOM 2251 O O . ASP A 1 296 ? -15.166 19.163 45.242 1.00 65.44 296 ASP A O 1
ATOM 2255 N N . MET A 1 297 ? -13.440 17.727 45.452 1.00 66.06 297 MET A N 1
ATOM 2256 C CA . MET A 1 297 ? -13.684 16.961 44.231 1.00 66.06 297 MET A CA 1
ATOM 2257 C C . MET A 1 297 ? -13.448 15.466 44.467 1.00 66.06 297 MET A C 1
ATOM 2259 O O . MET A 1 297 ? -12.388 15.076 44.958 1.00 66.06 297 MET A O 1
ATOM 2263 N N . GLN A 1 298 ? -14.411 14.629 44.075 1.00 74.19 298 GLN A N 1
ATOM 2264 C CA . GLN A 1 298 ? -14.311 13.168 44.147 1.00 74.19 298 GLN A CA 1
ATOM 2265 C C . GLN A 1 298 ? -14.733 12.537 42.816 1.00 74.19 298 GLN A C 1
ATOM 2267 O O . GLN A 1 298 ? -15.822 12.812 42.314 1.00 74.19 298 GLN A O 1
ATOM 2272 N N . THR A 1 299 ? -13.890 11.671 42.247 1.00 77.75 299 THR A N 1
ATOM 2273 C CA . THR A 1 299 ? -14.253 10.875 41.065 1.00 77.75 299 THR A CA 1
ATOM 2274 C C . THR A 1 299 ? -15.390 9.926 41.430 1.00 77.75 299 THR A C 1
ATOM 2276 O O . THR A 1 299 ? -15.232 9.073 42.300 1.00 77.75 299 THR A O 1
ATOM 2279 N N . ALA A 1 300 ? -16.534 10.086 40.771 1.00 79.56 300 ALA A N 1
ATOM 2280 C CA . ALA A 1 300 ? -17.701 9.225 40.940 1.00 79.56 300 ALA A CA 1
ATOM 2281 C C . ALA A 1 300 ? -17.695 8.067 39.932 1.00 79.56 300 ALA A C 1
ATOM 2283 O O . ALA A 1 300 ? -18.094 6.955 40.263 1.00 79.56 300 ALA A O 1
ATOM 2284 N N . ALA A 1 301 ? -17.205 8.325 38.717 1.00 85.69 301 ALA A N 1
ATOM 2285 C CA . ALA A 1 301 ? -16.972 7.309 37.699 1.00 85.69 301 ALA A CA 1
ATOM 2286 C C . ALA A 1 301 ? -15.747 7.693 36.852 1.00 85.69 301 ALA A C 1
ATOM 2288 O O . ALA A 1 301 ? -15.627 8.871 36.488 1.00 85.69 301 ALA A O 1
ATOM 2289 N N . PRO A 1 302 ? -14.854 6.742 36.530 1.00 88.88 302 PRO A N 1
ATOM 2290 C CA . PRO A 1 302 ? -13.710 7.001 35.665 1.00 88.88 302 PRO A CA 1
ATOM 2291 C C . PRO A 1 302 ? -14.162 7.311 34.233 1.00 88.88 302 PRO A C 1
ATOM 2293 O O . PRO A 1 302 ? -15.243 6.906 33.798 1.00 88.88 302 PRO A O 1
ATOM 2296 N N . ALA A 1 303 ? -13.321 8.022 33.486 1.00 90.19 303 ALA A N 1
ATOM 2297 C CA . ALA A 1 303 ? -13.499 8.178 32.048 1.00 90.19 303 ALA A CA 1
ATOM 2298 C C . ALA A 1 303 ? -12.996 6.923 31.322 1.00 90.19 303 ALA A C 1
ATOM 2300 O O . ALA A 1 303 ? -12.009 6.311 31.737 1.00 90.19 303 ALA A O 1
ATOM 2301 N N . ILE A 1 304 ? -13.657 6.556 30.224 1.00 90.25 304 ILE A N 1
ATOM 2302 C CA . ILE A 1 304 ? -13.250 5.443 29.362 1.00 90.25 304 ILE A CA 1
ATOM 2303 C C . ILE A 1 304 ? -12.713 6.024 28.060 1.00 90.25 304 ILE A C 1
ATOM 2305 O O . ILE A 1 304 ? -13.446 6.688 27.316 1.00 90.25 304 ILE A O 1
ATOM 2309 N N . VAL A 1 305 ? -11.440 5.761 27.784 1.00 90.94 305 VAL A N 1
ATOM 2310 C CA . VAL A 1 305 ? -10.731 6.258 26.599 1.00 90.94 305 VAL A CA 1
ATOM 2311 C C . VAL A 1 305 ? -10.109 5.100 25.826 1.00 90.94 305 VAL A C 1
ATOM 2313 O O . VAL A 1 305 ? -9.769 4.079 26.419 1.00 90.94 305 VAL A O 1
ATOM 2316 N N . THR A 1 306 ? -9.961 5.238 24.512 1.00 89.12 306 THR A N 1
ATOM 2317 C CA . THR A 1 306 ? -9.141 4.309 23.718 1.00 89.12 306 THR A CA 1
ATOM 2318 C C . THR A 1 306 ? -7.656 4.537 23.999 1.00 89.12 306 THR A C 1
ATOM 2320 O O . THR A 1 306 ? -7.279 5.613 24.470 1.00 89.12 306 THR A O 1
ATOM 2323 N N . GLU A 1 307 ? -6.801 3.570 23.662 1.00 82.44 307 GLU A N 1
ATOM 2324 C CA . GLU A 1 307 ? -5.337 3.745 23.724 1.00 82.44 307 GLU A CA 1
ATOM 2325 C C . GLU A 1 307 ? -4.856 4.989 22.957 1.00 82.44 307 GLU A C 1
ATOM 2327 O O . GLU A 1 307 ? -4.021 5.736 23.461 1.00 82.44 307 GLU A O 1
ATOM 2332 N N . ASP A 1 308 ? -5.483 5.291 21.816 1.00 83.00 308 ASP A N 1
ATOM 2333 C CA . ASP A 1 308 ? -5.195 6.481 20.999 1.00 83.00 308 ASP A CA 1
ATOM 2334 C C . ASP A 1 308 ? -5.684 7.815 21.612 1.00 83.00 308 ASP A C 1
ATOM 2336 O O . ASP A 1 308 ? -5.589 8.870 20.983 1.00 83.00 308 ASP A O 1
ATOM 2340 N N . GLY A 1 309 ? -6.262 7.797 22.819 1.00 81.81 309 GLY A N 1
ATOM 2341 C CA . GLY A 1 309 ? -6.702 8.997 23.540 1.00 81.81 309 GLY A CA 1
ATOM 2342 C C . GLY A 1 309 ? -8.086 9.530 23.152 1.00 81.81 309 GLY A C 1
ATOM 2343 O O . GLY A 1 309 ? -8.473 10.615 23.593 1.00 81.81 309 GLY A O 1
ATOM 2344 N N . ARG A 1 310 ? -8.872 8.787 22.361 1.00 88.75 310 ARG A N 1
ATOM 2345 C CA . ARG A 1 310 ? -10.259 9.155 22.038 1.00 88.75 310 ARG A CA 1
ATOM 2346 C C . ARG A 1 310 ? -11.183 8.801 23.204 1.00 88.75 310 ARG A C 1
ATOM 2348 O O . ARG A 1 310 ? -11.228 7.654 23.640 1.00 88.75 310 ARG A O 1
ATOM 2355 N N . VAL A 1 311 ? -11.980 9.761 23.670 1.00 87.88 311 VAL A N 1
ATOM 2356 C CA . VAL A 1 311 ? -12.964 9.532 24.741 1.00 87.88 311 VAL A CA 1
ATOM 2357 C C . VAL A 1 311 ? -14.164 8.753 24.198 1.00 87.88 311 VAL A C 1
ATOM 2359 O O . VAL A 1 311 ? -14.873 9.238 23.319 1.00 87.88 311 VAL A O 1
ATOM 2362 N N . ILE A 1 312 ? -14.401 7.557 24.739 1.00 88.88 312 ILE A N 1
ATOM 2363 C CA . ILE A 1 312 ? -15.582 6.733 24.437 1.00 88.88 312 ILE A CA 1
ATOM 2364 C C . ILE A 1 312 ? -16.736 7.112 25.363 1.00 88.88 312 ILE A C 1
ATOM 2366 O O . ILE A 1 312 ? -17.874 7.281 24.927 1.00 88.88 312 ILE A O 1
ATOM 2370 N N . ARG A 1 313 ? -16.435 7.283 26.654 1.00 89.25 313 ARG A N 1
ATOM 2371 C CA . ARG A 1 313 ? -17.397 7.724 27.663 1.00 89.25 313 ARG A CA 1
ATOM 2372 C C . ARG A 1 313 ? -16.719 8.688 28.623 1.00 89.25 313 ARG A C 1
ATOM 2374 O O . ARG A 1 313 ? -15.674 8.369 29.188 1.00 89.25 313 ARG A O 1
ATOM 2381 N N . ARG A 1 314 ? -17.329 9.857 28.817 1.00 89.44 314 ARG A N 1
ATOM 2382 C CA . ARG A 1 314 ? -16.868 10.828 29.812 1.00 89.44 314 ARG A CA 1
ATOM 2383 C C . ARG A 1 314 ? -17.081 10.274 31.217 1.00 89.44 314 ARG A C 1
ATOM 2385 O O . ARG A 1 314 ? -18.100 9.634 31.480 1.00 89.44 314 ARG A O 1
ATOM 2392 N N . GLY A 1 315 ? -16.110 10.513 32.089 1.00 88.75 315 GLY A N 1
ATOM 2393 C CA . GLY A 1 315 ? -16.236 10.199 33.506 1.00 88.75 315 GLY A CA 1
ATOM 2394 C C . GLY A 1 315 ? -17.098 11.235 34.220 1.00 88.75 315 GLY A C 1
ATOM 2395 O O . GLY A 1 315 ? -17.474 12.260 33.651 1.00 88.75 315 GLY A O 1
ATOM 2396 N N . THR A 1 316 ? -17.381 11.006 35.496 1.00 88.75 316 THR A N 1
ATOM 2397 C CA . THR A 1 316 ? -18.122 11.966 36.323 1.00 88.75 316 THR A CA 1
ATOM 2398 C C . THR A 1 316 ? -17.365 12.272 37.598 1.00 88.75 316 THR A C 1
ATOM 2400 O O . THR A 1 316 ? -16.863 11.362 38.262 1.00 88.75 316 THR A O 1
ATOM 2403 N N . VAL A 1 317 ? -17.323 13.548 37.965 1.00 88.38 317 VAL A N 1
ATOM 2404 C CA . VAL A 1 317 ? -16.706 14.033 39.202 1.00 88.38 317 VAL A CA 1
ATOM 2405 C C . VAL A 1 317 ? -17.754 14.776 40.002 1.00 88.38 317 VAL A C 1
ATOM 2407 O O . VAL A 1 317 ? -18.431 15.662 39.480 1.00 88.38 317 VAL A O 1
ATOM 2410 N N . TRP A 1 318 ? -17.874 14.435 41.277 1.00 84.69 318 TRP A N 1
ATOM 2411 C CA . TRP A 1 318 ? -18.654 15.222 42.214 1.00 84.69 318 TRP A CA 1
ATOM 2412 C C . TRP A 1 318 ? -17.853 16.435 42.655 1.00 84.69 318 TRP A C 1
ATOM 2414 O O . TRP A 1 318 ? -16.713 16.299 43.094 1.00 84.69 318 TRP A O 1
ATOM 2424 N N . VAL A 1 319 ? -18.455 17.612 42.531 1.00 78.69 319 VAL A N 1
ATOM 2425 C CA . VAL A 1 319 ? -17.863 18.898 42.897 1.00 78.69 319 VAL A CA 1
ATOM 2426 C C . VAL A 1 319 ? -18.754 19.551 43.944 1.00 78.69 319 VAL A C 1
ATOM 2428 O O . VAL A 1 319 ? -19.962 19.711 43.728 1.00 78.69 319 VAL A O 1
ATOM 2431 N N . ARG A 1 320 ? -18.178 19.927 45.090 1.00 70.50 320 ARG A N 1
ATOM 2432 C CA . ARG A 1 320 ? -18.898 20.737 46.081 1.00 70.50 320 ARG A CA 1
ATOM 2433 C C . ARG A 1 320 ? -19.104 22.133 45.485 1.00 70.50 320 ARG A C 1
ATOM 2435 O O . ARG A 1 320 ? -18.150 22.748 45.014 1.00 70.50 320 ARG A O 1
ATOM 2442 N N . ARG A 1 321 ? -20.345 22.633 45.468 1.00 59.78 321 ARG A N 1
ATOM 2443 C CA . ARG A 1 321 ? -20.583 24.050 45.155 1.00 59.78 321 ARG A CA 1
ATOM 2444 C C . ARG A 1 321 ? -20.007 24.871 46.307 1.00 59.78 321 ARG A C 1
ATOM 2446 O O . ARG A 1 321 ? -20.463 24.708 47.436 1.00 59.78 321 ARG A O 1
ATOM 2453 N N . SER A 1 322 ? -18.990 25.674 46.009 1.00 52.28 322 SER A N 1
ATOM 2454 C CA . SER A 1 322 ? -18.584 26.818 46.829 1.00 52.28 322 SER A CA 1
ATOM 2455 C C . SER A 1 322 ? -19.674 27.877 46.831 1.00 52.28 322 SER A C 1
ATOM 2457 O O . SER A 1 322 ? -20.220 28.099 45.722 1.00 52.28 322 SER A O 1
#

Organism: NCBI:txid1479486